Protein AF-A0A7W9G336-F1 (afdb_monomer_lite)

Sequence (220 aa):
MPMPKAGLSALLVAALVVTGCSSGSAPAPSAAPATPSTSPTPTQDLVSWMDRVCAATRLFEHKPKAPKPEAPDGSMSDQTAEHFAIFQYMELQAYLHEIPEFTRASIELLEDPGPEPVKGGAATIEGYRTALRRLLPKVEKYRPKKAPDDLPQRARKVAKLVALLRTDGPKLADLVDREPALARARAKAVNCGPDGMFPQPGEGVPTPAAAAAPPSTPGR

Radius of gyration: 26.75 Å; chains: 1; bounding box: 70×71×67 Å

Structure (mmCIF, N/CA/C/O backbone):
data_AF-A0A7W9G336-F1
#
_entry.id   AF-A0A7W9G336-F1
#
loop_
_atom_site.group_PDB
_atom_site.id
_atom_site.type_symbol
_atom_site.label_atom_id
_atom_site.label_alt_id
_atom_site.label_comp_id
_atom_site.label_asym_id
_atom_site.label_entity_id
_atom_site.label_seq_id
_atom_site.pdbx_PDB_ins_code
_atom_site.Cartn_x
_atom_site.Cartn_y
_atom_site.Cartn_z
_atom_site.occupancy
_atom_site.B_iso_or_equiv
_atom_site.auth_seq_id
_atom_site.auth_comp_id
_atom_site.auth_asym_id
_atom_site.auth_atom_id
_atom_site.pdbx_PDB_model_num
ATOM 1 N N . MET A 1 1 ? 21.525 -37.441 -2.426 1.00 45.06 1 MET A N 1
ATOM 2 C CA . MET A 1 1 ? 21.361 -38.184 -1.157 1.00 45.06 1 MET A CA 1
ATOM 3 C C . MET A 1 1 ? 19.869 -38.296 -0.859 1.00 45.06 1 MET A C 1
ATOM 5 O O . MET A 1 1 ? 19.257 -37.251 -0.676 1.00 45.06 1 MET A O 1
ATOM 9 N N . PRO A 1 2 ? 19.264 -39.496 -0.893 1.00 55.88 2 PRO A N 1
ATOM 10 C CA . PRO A 1 2 ? 17.850 -39.699 -0.574 1.00 55.88 2 PRO A CA 1
ATOM 11 C C . PRO A 1 2 ? 17.664 -40.285 0.839 1.00 55.88 2 PRO A C 1
ATOM 13 O O . PRO A 1 2 ? 18.237 -41.326 1.144 1.00 55.88 2 PRO A O 1
ATOM 16 N N . MET A 1 3 ? 16.844 -39.655 1.685 1.00 40.66 3 MET A N 1
ATOM 17 C CA . MET A 1 3 ? 16.390 -40.202 2.978 1.00 40.66 3 MET A CA 1
ATOM 18 C C . MET A 1 3 ? 14.959 -39.709 3.320 1.00 40.66 3 MET A C 1
ATOM 20 O O . MET A 1 3 ? 14.458 -38.838 2.605 1.00 40.66 3 MET A O 1
ATOM 24 N N . PRO A 1 4 ? 14.225 -40.374 4.242 1.00 46.53 4 PRO A N 1
ATOM 25 C CA . PRO A 1 4 ? 12.927 -40.952 3.860 1.00 46.53 4 PRO A CA 1
ATOM 26 C C . PRO A 1 4 ? 11.657 -40.257 4.406 1.00 46.53 4 PRO A C 1
ATOM 28 O O . PRO A 1 4 ? 11.681 -39.159 4.950 1.00 46.53 4 PRO A O 1
ATOM 31 N N . LYS A 1 5 ? 10.518 -40.930 4.181 1.00 46.75 5 LYS A N 1
ATOM 32 C CA . LYS A 1 5 ? 9.129 -40.531 4.469 1.00 46.75 5 LYS A CA 1
ATOM 33 C C . LYS A 1 5 ? 8.682 -40.810 5.923 1.00 46.75 5 LYS A C 1
ATOM 35 O O . LYS A 1 5 ? 9.248 -41.679 6.577 1.00 46.75 5 LYS A O 1
ATOM 40 N N . ALA A 1 6 ? 7.497 -40.264 6.238 1.00 48.62 6 ALA A N 1
ATOM 41 C CA . ALA A 1 6 ? 6.423 -40.814 7.095 1.00 48.62 6 ALA A CA 1
ATOM 42 C C . ALA A 1 6 ? 6.295 -40.324 8.558 1.00 48.62 6 ALA A C 1
ATOM 44 O O . ALA A 1 6 ? 7.221 -39.766 9.134 1.00 48.62 6 ALA A O 1
ATOM 45 N N . GLY A 1 7 ? 5.080 -40.519 9.105 1.00 41.97 7 GLY A N 1
ATOM 46 C CA . GLY A 1 7 ? 4.525 -39.876 10.311 1.00 41.97 7 GLY A CA 1
ATOM 47 C C . GLY A 1 7 ? 3.497 -38.798 9.923 1.00 41.97 7 GLY A C 1
ATOM 48 O O . GLY A 1 7 ? 3.896 -37.698 9.564 1.00 41.97 7 GLY A O 1
ATOM 49 N N . LEU A 1 8 ? 2.180 -39.031 9.821 1.00 48.88 8 LEU A N 1
ATOM 50 C CA . LEU A 1 8 ? 1.296 -40.125 10.276 1.00 48.88 8 LEU A CA 1
ATOM 51 C C . LEU A 1 8 ? 1.030 -40.125 11.797 1.00 48.88 8 LEU A C 1
ATOM 53 O O . LEU A 1 8 ? 1.966 -40.025 12.582 1.00 48.88 8 LEU A O 1
ATOM 57 N N . SER A 1 9 ? -0.255 -40.283 12.157 1.00 46.03 9 SER A N 1
ATOM 58 C CA . SER A 1 9 ? -0.880 -40.130 13.492 1.00 46.03 9 SER A CA 1
ATOM 59 C C . SER A 1 9 ? -1.165 -38.669 13.907 1.00 46.03 9 SER A C 1
ATOM 61 O O . SER A 1 9 ? -0.382 -37.781 13.599 1.00 46.03 9 SER A O 1
ATOM 63 N N . ALA A 1 10 ? -2.278 -38.337 14.579 1.00 46.91 10 ALA A N 1
ATOM 64 C CA . ALA A 1 10 ? -3.405 -39.168 15.032 1.00 46.91 10 ALA A CA 1
ATOM 65 C C . ALA A 1 10 ? -4.768 -38.473 14.822 1.00 46.91 10 ALA A C 1
ATOM 67 O O . ALA A 1 10 ? -4.880 -37.254 14.929 1.00 46.91 10 ALA A O 1
ATOM 68 N N . LEU A 1 11 ? -5.813 -39.272 14.582 1.00 49.78 11 LEU A N 1
ATOM 69 C CA . LEU A 1 11 ? -7.207 -38.869 14.793 1.00 49.78 11 LEU A CA 1
ATOM 70 C C . LEU A 1 11 ? -7.489 -38.813 16.299 1.00 49.78 11 LEU A C 1
ATOM 72 O O . LEU A 1 11 ? -7.068 -39.710 17.027 1.00 49.78 11 LEU A O 1
ATOM 76 N N . LEU A 1 12 ? -8.264 -37.826 16.749 1.00 61.94 12 LEU A N 1
ATOM 77 C CA . LEU A 1 12 ? -8.822 -37.812 18.100 1.00 61.94 12 LEU A CA 1
ATOM 78 C C . LEU A 1 12 ? -10.307 -37.447 18.020 1.00 61.94 12 LEU A C 1
ATOM 80 O O . LEU A 1 12 ? -10.681 -36.288 17.863 1.00 61.94 12 LEU A O 1
ATOM 84 N N . VAL A 1 13 ? -11.147 -38.481 18.064 1.00 55.59 13 VAL A N 1
ATOM 85 C CA . VAL A 1 13 ? -12.607 -38.365 18.105 1.00 55.59 13 VAL A CA 1
ATOM 86 C C . VAL A 1 13 ? -13.043 -38.342 19.567 1.00 55.59 13 VAL A C 1
ATOM 88 O O . VAL A 1 13 ? -12.695 -39.244 20.325 1.00 55.59 13 VAL A O 1
ATOM 91 N N . ALA A 1 14 ? -13.838 -37.345 19.942 1.00 58.19 14 ALA A N 1
ATOM 92 C CA . ALA A 1 14 ? -14.580 -37.308 21.197 1.00 58.19 14 ALA A CA 1
ATOM 93 C C . ALA A 1 14 ? -16.052 -37.015 20.873 1.00 58.19 14 ALA A C 1
ATOM 95 O O . ALA A 1 14 ? -16.341 -36.160 20.036 1.00 58.19 14 ALA A O 1
ATOM 96 N N . ALA A 1 15 ? -16.974 -37.753 21.488 1.00 54.94 15 ALA A N 1
ATOM 97 C CA . ALA A 1 15 ? -18.400 -37.713 21.172 1.00 54.94 15 ALA A CA 1
ATOM 98 C C . ALA A 1 15 ? -19.249 -37.924 22.434 1.00 54.94 15 ALA A C 1
ATOM 100 O O . ALA A 1 15 ? -18.798 -38.611 23.349 1.00 54.94 15 ALA A O 1
ATOM 101 N N . LEU A 1 16 ? -20.495 -37.420 22.404 1.00 54.50 16 LEU A N 1
ATOM 102 C CA . LEU A 1 16 ? -21.519 -37.526 23.466 1.00 54.50 16 LEU A CA 1
ATOM 103 C C . LEU A 1 16 ? -21.150 -36.714 24.737 1.00 54.50 16 LEU A C 1
ATOM 105 O O . LEU A 1 16 ? -19.991 -36.372 24.936 1.00 54.50 16 LEU A O 1
ATOM 109 N N . VAL A 1 17 ? -22.056 -36.308 25.637 1.00 55.00 17 VAL A N 1
ATOM 110 C CA . VAL A 1 17 ? -23.542 -36.369 25.738 1.00 55.00 17 VAL A CA 1
ATOM 111 C C . VAL A 1 17 ? -24.042 -34.925 26.087 1.00 55.00 17 VAL A C 1
ATOM 113 O O . VAL A 1 17 ? -23.247 -34.001 25.974 1.00 55.00 17 VAL A O 1
ATOM 116 N N . VAL A 1 18 ? -25.278 -34.545 26.460 1.00 58.47 18 VAL A N 1
ATOM 117 C CA . VAL A 1 18 ? -26.510 -35.194 26.971 1.00 58.47 18 VAL A CA 1
ATOM 118 C C . VAL A 1 18 ? -27.737 -34.553 26.285 1.00 58.47 18 VAL A C 1
ATOM 120 O O . VAL A 1 18 ? -27.730 -33.357 26.003 1.00 58.47 18 VAL A O 1
ATOM 123 N N . THR A 1 19 ? -28.823 -35.301 26.065 1.00 57.03 19 THR A N 1
ATOM 124 C CA . THR A 1 19 ? -30.132 -34.755 25.642 1.00 57.03 19 THR A CA 1
ATOM 125 C C . THR A 1 19 ? -30.960 -34.247 26.829 1.00 57.03 19 THR A C 1
ATOM 127 O O . THR A 1 19 ? -31.271 -35.032 27.724 1.00 57.03 19 THR A O 1
ATOM 130 N N . GLY A 1 20 ? -31.395 -32.982 26.813 1.00 45.50 20 GLY A N 1
ATOM 131 C CA . GLY A 1 20 ? -32.279 -32.400 27.835 1.00 45.50 20 GLY A CA 1
ATOM 132 C C . GLY A 1 20 ? -33.581 -31.852 27.248 1.00 45.50 20 GLY A C 1
ATOM 133 O O . GLY A 1 20 ? -33.656 -30.672 26.923 1.00 45.50 20 GLY A O 1
ATOM 134 N N . CYS A 1 21 ? -34.608 -32.694 27.106 1.00 61.62 21 CYS A N 1
ATOM 135 C CA . CYS A 1 21 ? -35.937 -32.269 26.657 1.00 61.62 21 CYS A CA 1
ATOM 136 C C . CYS A 1 21 ? -36.841 -31.998 27.871 1.00 61.62 21 CYS A C 1
ATOM 138 O O . CYS A 1 21 ? -37.065 -32.899 28.676 1.00 61.62 21 CYS A O 1
ATOM 140 N N . SER A 1 22 ? -37.356 -30.771 28.005 1.00 62.69 22 SER A N 1
ATOM 141 C CA . SER A 1 22 ? -38.292 -30.387 29.070 1.00 62.69 22 SER A CA 1
ATOM 142 C C . SER A 1 22 ? -39.489 -29.643 28.478 1.00 62.69 22 SER A C 1
ATOM 144 O O . SER A 1 22 ? -39.389 -28.478 28.089 1.00 62.69 22 SER A O 1
ATOM 146 N N . SER A 1 23 ? -40.625 -30.334 28.379 1.00 63.34 23 SER A N 1
ATOM 147 C CA . SER A 1 23 ? -41.858 -29.822 27.768 1.00 63.34 23 SER A CA 1
ATOM 148 C C . SER A 1 23 ? -42.669 -28.969 28.750 1.00 63.34 23 SER A C 1
ATOM 150 O O . SER A 1 23 ? -43.711 -29.389 29.250 1.00 63.34 23 SER A O 1
ATOM 152 N N . GLY A 1 24 ? -42.184 -27.760 29.037 1.00 53.28 24 GLY A N 1
ATOM 153 C CA . GLY A 1 24 ? -42.892 -26.771 29.852 1.00 53.28 24 GLY A CA 1
ATOM 154 C C . GLY A 1 24 ? -43.817 -25.876 29.023 1.00 53.28 24 GLY A C 1
ATOM 155 O O . GLY A 1 24 ? -43.397 -24.812 28.575 1.00 53.28 24 GLY A O 1
ATOM 156 N N . SER A 1 25 ? -45.083 -26.267 28.844 1.00 57.28 25 SER A N 1
ATOM 157 C CA . SER A 1 25 ? -46.104 -25.428 28.189 1.00 57.28 25 SER A CA 1
ATOM 158 C C . SER A 1 25 ? -46.576 -24.281 29.094 1.00 57.28 25 SER A C 1
ATOM 160 O O . SER A 1 25 ? -47.672 -24.318 29.651 1.00 57.28 25 SER A O 1
ATOM 162 N N . ALA A 1 26 ? -45.748 -23.245 29.237 1.00 64.94 26 ALA A N 1
ATOM 163 C CA . ALA A 1 26 ? -46.166 -21.974 29.822 1.00 64.94 26 ALA A CA 1
ATOM 164 C C . ALA A 1 26 ? -47.133 -21.229 28.870 1.00 64.94 26 ALA A C 1
ATOM 166 O O . ALA A 1 26 ? -46.938 -21.279 27.651 1.00 64.94 26 ALA A O 1
ATOM 167 N N . PRO A 1 27 ? -48.162 -20.525 29.383 1.00 54.62 27 PRO A N 1
ATOM 168 C CA . PRO A 1 27 ? -49.051 -19.724 28.547 1.00 54.62 27 PRO A CA 1
ATOM 169 C C . PRO A 1 27 ? -48.269 -18.582 27.887 1.00 54.62 27 PRO A C 1
ATOM 171 O O . PRO A 1 27 ? -47.490 -17.894 28.546 1.00 54.62 27 PRO A O 1
ATOM 174 N N . ALA A 1 28 ? -48.475 -18.384 26.584 1.00 59.59 28 ALA A N 1
ATOM 175 C CA . ALA A 1 28 ? -47.727 -17.397 25.815 1.00 59.59 28 ALA A CA 1
ATOM 176 C C . ALA A 1 28 ? -48.018 -15.965 26.317 1.00 59.59 28 ALA A C 1
ATOM 178 O O . ALA A 1 28 ? -49.167 -15.521 26.222 1.00 59.59 28 ALA A O 1
ATOM 179 N N . PRO A 1 29 ? -47.017 -15.211 26.816 1.00 58.41 29 PRO A N 1
ATOM 180 C CA . PRO A 1 29 ? -47.191 -13.783 27.034 1.00 58.41 29 PRO A CA 1
ATOM 181 C C . PRO A 1 29 ? -47.409 -13.113 25.674 1.00 58.41 29 PRO A C 1
ATOM 183 O O . PRO A 1 29 ? -46.705 -13.421 24.710 1.00 58.41 29 PRO A O 1
ATOM 186 N N . SER A 1 30 ? -48.391 -12.212 25.590 1.00 63.88 30 SER A N 1
ATOM 187 C CA . SER A 1 30 ? -48.707 -11.512 24.340 1.00 63.88 30 SER A CA 1
ATOM 188 C C . SER A 1 30 ? -47.456 -10.809 23.813 1.00 63.88 30 SER A C 1
ATOM 190 O O . SER A 1 30 ? -46.862 -9.990 24.518 1.00 63.88 30 SER A O 1
ATOM 192 N N . ALA A 1 31 ? -47.021 -11.178 22.607 1.00 57.59 31 ALA A N 1
ATOM 193 C CA . ALA A 1 31 ? -45.742 -10.744 22.070 1.00 57.59 31 ALA A CA 1
ATOM 194 C C . ALA A 1 31 ? -45.766 -9.232 21.810 1.00 57.59 31 ALA A C 1
ATOM 196 O O . ALA A 1 31 ? -46.356 -8.766 20.834 1.00 57.59 31 ALA A O 1
ATOM 197 N N . ALA A 1 32 ? -45.105 -8.468 22.683 1.00 66.06 32 ALA A N 1
ATOM 198 C CA . ALA A 1 32 ? -44.827 -7.064 22.423 1.00 66.06 32 ALA A CA 1
ATOM 199 C C . ALA A 1 32 ? -44.096 -6.953 21.071 1.00 66.06 32 ALA A C 1
ATOM 201 O O . ALA A 1 32 ? -43.179 -7.745 20.820 1.00 66.06 32 ALA A O 1
ATOM 202 N N . PRO A 1 33 ? -44.485 -6.014 20.186 1.00 63.97 33 PRO A N 1
ATOM 203 C CA . PRO A 1 33 ? -43.852 -5.882 18.883 1.00 63.97 33 PRO A CA 1
ATOM 204 C C . PRO A 1 33 ? -42.362 -5.627 19.089 1.00 63.97 33 PRO A C 1
ATOM 206 O O . PRO A 1 33 ? -41.982 -4.674 19.772 1.00 63.97 33 PRO A O 1
ATOM 209 N N . ALA A 1 34 ? -41.524 -6.500 18.525 1.00 57.81 34 ALA A N 1
ATOM 210 C CA . ALA A 1 34 ? -40.081 -6.399 18.665 1.00 57.81 34 ALA A CA 1
ATOM 211 C C . ALA A 1 34 ? -39.625 -5.040 18.125 1.00 57.81 34 ALA A C 1
ATOM 213 O O . ALA A 1 34 ? -39.654 -4.798 16.917 1.00 57.81 34 ALA A O 1
ATOM 214 N N . THR A 1 35 ? -39.227 -4.145 19.031 1.00 57.00 35 THR A N 1
ATOM 215 C CA . THR A 1 35 ? -38.675 -2.840 18.670 1.00 57.00 35 THR A CA 1
ATOM 216 C C . THR A 1 35 ? -37.511 -3.070 17.708 1.00 57.00 35 THR A C 1
ATOM 218 O O . THR A 1 35 ? -36.608 -3.843 18.058 1.00 57.00 35 THR A O 1
ATOM 221 N N . PRO A 1 36 ? -37.509 -2.455 16.510 1.00 55.44 36 PRO A N 1
ATOM 222 C CA . PRO A 1 36 ? -36.469 -2.705 15.526 1.00 55.44 36 PRO A CA 1
ATOM 223 C C . PRO A 1 36 ? -35.115 -2.379 16.156 1.00 55.44 36 PRO A C 1
ATOM 225 O O . PRO A 1 36 ? -34.892 -1.271 16.640 1.00 55.44 36 PRO A O 1
ATOM 228 N N . SER A 1 37 ? -34.224 -3.373 16.196 1.00 53.16 37 SER A N 1
ATOM 229 C CA . SER A 1 37 ? -32.888 -3.233 16.782 1.00 53.16 37 SER A CA 1
ATOM 230 C C . SER A 1 37 ? -31.997 -2.442 15.829 1.00 53.16 37 SER A C 1
ATOM 232 O O . SER A 1 37 ? -31.158 -3.007 15.123 1.00 53.16 37 SER A O 1
ATOM 234 N N . THR A 1 38 ? -32.228 -1.128 15.774 1.00 61.41 38 THR A N 1
ATOM 235 C CA . THR A 1 38 ? -31.528 -0.163 14.925 1.00 61.41 38 THR A CA 1
ATOM 236 C C . THR A 1 38 ? -30.052 -0.124 15.312 1.00 61.41 38 THR A C 1
ATOM 238 O O . THR A 1 38 ? -29.624 0.668 16.150 1.00 61.41 38 THR A O 1
ATOM 241 N N . SER A 1 39 ? -29.272 -1.037 14.730 1.00 63.88 39 SER A N 1
ATOM 242 C CA . SER A 1 39 ? -27.846 -1.190 15.015 1.00 63.88 39 SER A CA 1
ATOM 243 C C . SER A 1 39 ? -27.137 0.144 14.785 1.00 63.88 39 SER A C 1
ATOM 245 O O . SER A 1 39 ? -27.242 0.681 13.680 1.00 63.88 39 SER A O 1
ATOM 247 N N . PRO A 1 40 ? -26.417 0.692 15.783 1.00 78.62 40 PRO A N 1
ATOM 248 C CA . PRO A 1 40 ? -25.953 2.069 15.723 1.00 78.62 40 PRO A CA 1
ATOM 249 C C . PRO A 1 40 ? -25.048 2.297 14.512 1.00 78.62 40 PRO A C 1
ATOM 251 O O . PRO A 1 40 ? -24.104 1.534 14.255 1.00 78.62 40 PRO A O 1
ATOM 254 N N . THR A 1 41 ? -25.362 3.352 13.764 1.00 86.94 41 THR A N 1
ATOM 255 C CA . THR A 1 41 ? -24.543 3.871 12.668 1.00 86.94 41 THR A CA 1
ATOM 256 C C . THR A 1 41 ? -23.125 4.139 13.188 1.00 86.94 41 THR A C 1
ATOM 258 O O . THR A 1 41 ? -22.994 4.728 14.260 1.00 86.94 41 THR A O 1
ATOM 261 N N . PRO A 1 42 ? -22.058 3.720 12.479 1.00 91.06 42 PRO A N 1
ATOM 262 C CA . PRO A 1 42 ? -20.692 4.040 12.888 1.00 91.06 42 PRO A CA 1
ATOM 263 C C . PRO A 1 42 ? -20.488 5.560 12.915 1.00 91.06 42 PRO A C 1
ATOM 265 O O . PRO A 1 42 ? -21.006 6.267 12.045 1.00 91.06 42 PRO A O 1
ATOM 268 N N . THR A 1 43 ? -19.733 6.050 13.899 1.00 92.19 43 THR A N 1
ATOM 269 C CA . THR A 1 43 ? -19.362 7.468 13.999 1.00 92.19 43 THR A CA 1
ATOM 270 C C . THR A 1 43 ? -18.456 7.876 12.838 1.00 92.19 43 THR A C 1
ATOM 272 O O . THR A 1 43 ? -17.774 7.039 12.240 1.00 92.19 43 THR A O 1
ATOM 275 N N . GLN A 1 44 ? -18.429 9.172 12.516 1.00 91.75 44 GLN A N 1
ATOM 276 C CA . GLN A 1 44 ? -17.562 9.699 11.459 1.00 91.75 44 GLN A CA 1
ATOM 277 C C . GLN A 1 44 ? -16.080 9.426 11.757 1.00 91.75 44 GLN A C 1
ATOM 279 O O . GLN A 1 44 ? -15.345 9.037 10.853 1.00 91.75 44 GLN A O 1
ATOM 284 N N . ASP A 1 45 ? -15.668 9.522 13.023 1.00 92.00 45 ASP A N 1
ATOM 285 C CA . ASP A 1 45 ? -14.294 9.243 13.457 1.00 92.00 45 ASP A CA 1
ATOM 286 C C . ASP A 1 45 ? -13.900 7.781 13.216 1.00 92.00 45 ASP A C 1
ATOM 288 O O . ASP A 1 45 ? -12.802 7.509 12.737 1.00 92.00 45 ASP A O 1
ATOM 292 N N . LEU A 1 46 ? -14.813 6.831 13.462 1.00 94.69 46 LEU A N 1
ATOM 293 C CA . LEU A 1 46 ? -14.573 5.406 13.213 1.00 94.69 46 LEU A CA 1
ATOM 294 C C . LEU A 1 46 ? -14.459 5.097 11.710 1.00 94.69 46 LEU A C 1
ATOM 296 O O . LEU A 1 46 ? -13.657 4.249 11.318 1.00 94.69 46 LEU A O 1
ATOM 300 N N . VAL A 1 47 ? -15.231 5.793 10.865 1.00 94.69 47 VAL A N 1
ATOM 301 C CA . VAL A 1 47 ? -15.097 5.710 9.399 1.00 94.69 47 VAL A CA 1
ATOM 302 C C . VAL A 1 47 ? -13.763 6.311 8.948 1.00 94.69 47 VAL A C 1
ATOM 304 O O . VAL A 1 47 ? -13.058 5.674 8.176 1.00 94.69 47 VAL A O 1
ATOM 307 N N . SER A 1 48 ? -13.382 7.482 9.467 1.00 92.62 48 SER A N 1
ATOM 308 C CA . SER A 1 48 ? -12.121 8.171 9.147 1.00 92.62 48 SER A CA 1
ATOM 309 C C . SER A 1 48 ? -10.883 7.359 9.558 1.00 92.62 48 SER A C 1
ATOM 311 O O . SER A 1 48 ? -9.959 7.177 8.764 1.00 92.62 48 SER A O 1
ATOM 313 N N . TRP A 1 49 ? -10.895 6.783 10.766 1.00 94.94 49 TRP A N 1
ATOM 314 C CA . TRP A 1 49 ? -9.861 5.864 11.254 1.00 94.94 49 TRP A CA 1
ATOM 315 C C . TRP A 1 49 ? -9.720 4.644 10.338 1.00 94.94 49 TRP A C 1
ATOM 317 O O . TRP A 1 49 ? -8.617 4.294 9.920 1.00 94.94 49 TRP A O 1
ATOM 327 N N . MET A 1 50 ? -10.844 4.017 9.982 1.00 96.38 50 MET A N 1
ATOM 328 C CA . MET A 1 50 ? -10.858 2.842 9.112 1.00 96.38 50 MET A CA 1
ATOM 329 C C . MET A 1 50 ? -10.365 3.170 7.697 1.00 96.38 50 MET A C 1
ATOM 331 O O . MET A 1 50 ? -9.580 2.412 7.136 1.00 96.38 50 MET A O 1
ATOM 335 N N . ASP A 1 51 ? -10.760 4.317 7.146 1.00 95.12 51 ASP A N 1
ATOM 336 C CA . ASP A 1 51 ? -10.308 4.791 5.838 1.00 95.12 51 ASP A CA 1
ATOM 337 C C . ASP A 1 51 ? -8.788 5.013 5.803 1.00 95.12 51 ASP A C 1
ATOM 339 O O . ASP A 1 51 ? -8.106 4.486 4.919 1.00 95.12 51 ASP A O 1
ATOM 343 N N . ARG A 1 52 ? -8.237 5.664 6.841 1.00 95.06 52 ARG A N 1
ATOM 344 C CA . ARG A 1 52 ? -6.787 5.833 7.031 1.00 95.06 52 ARG A CA 1
ATOM 345 C C . ARG A 1 52 ? -6.058 4.493 7.117 1.00 95.06 52 ARG A C 1
ATOM 347 O O . ARG A 1 52 ? -5.051 4.297 6.435 1.00 95.06 52 ARG A O 1
ATOM 354 N N . VAL A 1 53 ? -6.568 3.556 7.918 1.00 96.06 53 VAL A N 1
ATOM 355 C CA . VAL A 1 53 ? -5.960 2.227 8.083 1.00 96.06 53 VAL A CA 1
ATOM 356 C C . VAL A 1 53 ? -6.039 1.413 6.787 1.00 96.06 53 VAL A C 1
ATOM 358 O O . VAL A 1 53 ? -5.056 0.764 6.431 1.00 96.06 53 VAL A O 1
ATOM 361 N N . CYS A 1 54 ? -7.135 1.469 6.029 1.00 96.38 54 CYS A N 1
ATOM 362 C CA . CYS A 1 54 ? -7.236 0.785 4.736 1.00 96.38 54 CYS A CA 1
ATOM 363 C C . CYS A 1 54 ? -6.287 1.369 3.681 1.00 96.38 54 CYS A C 1
ATOM 365 O O . CYS A 1 54 ? -5.574 0.604 3.032 1.00 96.38 54 CYS A O 1
ATOM 367 N N . ALA A 1 55 ? -6.204 2.699 3.556 1.00 95.88 55 ALA A N 1
ATOM 368 C CA . ALA A 1 55 ? -5.251 3.353 2.656 1.00 95.88 55 ALA A CA 1
ATOM 369 C C . ALA A 1 55 ? -3.807 2.932 2.987 1.00 95.88 55 ALA A C 1
ATOM 371 O O . ALA A 1 55 ? -3.070 2.434 2.135 1.00 95.88 55 ALA A O 1
ATOM 372 N N . ALA A 1 56 ? -3.421 3.028 4.261 1.00 96.38 56 ALA A N 1
ATOM 373 C CA . ALA A 1 56 ? -2.069 2.708 4.700 1.00 96.38 56 ALA A CA 1
ATOM 374 C C . ALA A 1 56 ? -1.731 1.204 4.625 1.00 96.38 56 ALA A C 1
ATOM 376 O O . ALA A 1 56 ? -0.589 0.836 4.345 1.00 96.38 56 ALA A O 1
ATOM 377 N N . THR A 1 57 ? -2.709 0.310 4.806 1.00 96.81 57 THR A N 1
ATOM 378 C CA . THR A 1 57 ? -2.507 -1.149 4.697 1.00 96.81 57 THR A CA 1
ATOM 379 C C . THR A 1 57 ? -2.725 -1.701 3.284 1.00 96.81 57 THR A C 1
ATOM 381 O O . THR A 1 57 ? -2.566 -2.906 3.064 1.00 96.81 57 THR A O 1
ATOM 384 N N . ARG A 1 58 ? -2.984 -0.846 2.285 1.00 96.25 58 ARG A N 1
ATOM 385 C CA . ARG A 1 58 ? -3.331 -1.261 0.918 1.00 96.25 58 ARG A CA 1
ATOM 386 C C . ARG A 1 58 ? -2.286 -2.156 0.245 1.00 96.25 58 ARG A C 1
ATOM 388 O O . ARG A 1 58 ? -2.672 -3.108 -0.423 1.00 96.25 58 ARG A O 1
ATOM 395 N N . LEU A 1 59 ? -0.985 -1.968 0.509 1.00 96.00 59 LEU A N 1
ATOM 396 C CA . LEU A 1 59 ? 0.104 -2.848 0.026 1.00 96.00 59 LEU A CA 1
ATOM 397 C C . LEU A 1 59 ? 0.025 -4.311 0.525 1.00 96.00 59 LEU A C 1
ATOM 399 O O . LEU A 1 59 ? 0.692 -5.192 -0.026 1.00 96.00 59 LEU A O 1
ATOM 403 N N . PHE A 1 60 ? -0.756 -4.594 1.573 1.00 96.88 60 PHE A N 1
ATOM 404 C CA . PHE A 1 60 ? -0.947 -5.945 2.112 1.00 96.88 60 PHE A CA 1
ATOM 405 C C . PHE A 1 60 ? -2.105 -6.682 1.427 1.00 96.88 60 PHE A C 1
ATOM 407 O O . PHE A 1 60 ? -2.005 -7.897 1.232 1.00 96.88 60 PHE A O 1
ATOM 414 N N . GLU A 1 61 ? -3.167 -5.960 1.056 1.00 94.81 61 GLU A N 1
ATOM 415 C CA . GLU A 1 61 ? -4.346 -6.494 0.360 1.00 94.81 61 GLU A CA 1
ATOM 416 C C . GLU A 1 61 ? -4.137 -6.458 -1.168 1.00 94.81 61 GLU A C 1
ATOM 418 O O . GLU A 1 61 ? -4.146 -7.497 -1.832 1.00 94.81 61 GLU A O 1
ATOM 423 N N . HIS A 1 62 ? -3.817 -5.284 -1.715 1.00 95.50 62 HIS A N 1
ATOM 424 C CA . HIS A 1 62 ? -3.514 -5.045 -3.125 1.00 95.50 62 HIS A CA 1
ATOM 425 C C . HIS A 1 62 ? -1.994 -4.983 -3.334 1.00 95.50 62 HIS A C 1
ATOM 427 O O . HIS A 1 62 ? -1.363 -3.944 -3.176 1.00 95.50 62 HIS A O 1
ATOM 433 N N . LYS A 1 63 ? -1.386 -6.117 -3.697 1.00 95.19 63 LYS A N 1
ATOM 434 C CA . LYS A 1 63 ? 0.065 -6.251 -3.933 1.00 95.19 63 LYS A CA 1
ATOM 435 C C . LYS A 1 63 ? 0.404 -5.947 -5.402 1.00 95.19 63 LYS A C 1
ATOM 437 O O . LYS A 1 63 ? 0.118 -6.806 -6.244 1.00 95.19 63 LYS A O 1
ATOM 442 N N . PRO A 1 64 ? 1.017 -4.795 -5.751 1.00 94.44 64 PRO A N 1
ATOM 443 C CA . PRO A 1 64 ? 1.240 -4.444 -7.150 1.00 94.44 64 PRO A CA 1
ATOM 444 C C . PRO A 1 64 ? 2.280 -5.371 -7.785 1.00 94.44 64 PRO A C 1
ATOM 446 O O . PRO A 1 64 ? 3.393 -5.548 -7.276 1.00 94.44 64 PRO A O 1
ATOM 449 N N . LYS A 1 65 ? 1.905 -5.992 -8.904 1.00 96.50 65 LYS A N 1
ATOM 450 C CA . LYS A 1 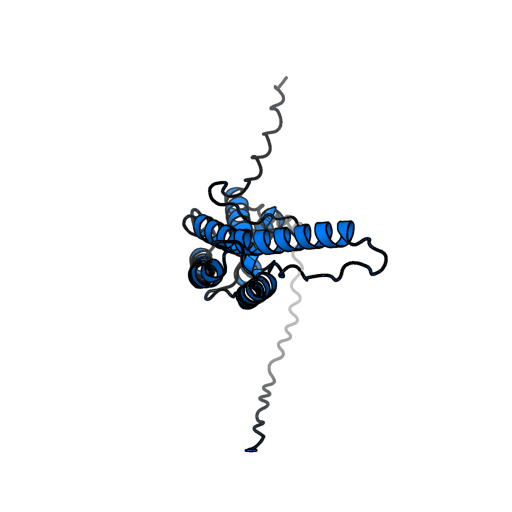65 ? 2.786 -6.856 -9.697 1.00 96.50 65 LYS A CA 1
ATOM 451 C C . LYS A 1 65 ? 3.759 -5.971 -10.477 1.00 96.50 65 LYS A C 1
ATOM 453 O O . LYS A 1 65 ? 3.363 -4.907 -10.936 1.00 96.50 65 LYS A O 1
ATOM 458 N N . ALA A 1 66 ? 4.999 -6.420 -10.657 1.00 96.12 66 ALA A N 1
ATOM 459 C CA . ALA A 1 66 ? 5.908 -5.757 -11.590 1.00 96.12 66 ALA A CA 1
ATOM 460 C C . ALA A 1 66 ? 5.302 -5.751 -13.007 1.00 96.12 66 ALA A C 1
ATOM 462 O O . ALA A 1 66 ? 4.738 -6.786 -13.396 1.00 96.12 66 ALA A O 1
ATOM 463 N N . PRO A 1 67 ? 5.472 -4.662 -13.782 1.00 94.31 67 PRO A N 1
ATOM 464 C CA . PRO A 1 67 ? 5.225 -4.669 -15.217 1.00 94.31 67 PRO A CA 1
ATOM 465 C C . PRO A 1 67 ? 5.916 -5.868 -15.872 1.00 94.31 67 PRO A C 1
ATOM 467 O O . PRO A 1 67 ? 7.052 -6.229 -15.529 1.00 94.31 67 PRO A O 1
ATOM 470 N N . LYS A 1 68 ? 5.207 -6.526 -16.787 1.00 91.19 68 LYS A N 1
ATOM 471 C CA . LYS A 1 68 ? 5.792 -7.572 -17.623 1.00 91.19 68 LYS A CA 1
ATOM 472 C C . LYS A 1 68 ? 6.438 -6.882 -18.820 1.00 91.19 68 LYS A C 1
ATOM 474 O O . LYS A 1 68 ? 5.737 -6.134 -19.486 1.00 91.19 68 LYS A O 1
ATOM 479 N N . PRO A 1 69 ? 7.711 -7.155 -19.139 1.00 85.75 69 PRO A N 1
ATOM 480 C CA . PRO A 1 69 ? 8.220 -6.817 -20.454 1.00 85.75 69 PRO A CA 1
ATOM 481 C C . PRO A 1 69 ? 7.438 -7.614 -21.497 1.00 85.75 69 PRO A C 1
ATOM 483 O O . PRO A 1 69 ? 7.395 -8.847 -21.420 1.00 85.75 69 PRO A O 1
ATOM 486 N N . GLU A 1 70 ? 6.805 -6.917 -22.428 1.00 87.56 70 GLU A N 1
ATOM 487 C CA . GLU A 1 70 ? 6.086 -7.515 -23.551 1.00 87.56 70 GLU A CA 1
ATOM 488 C C . GLU A 1 70 ? 6.968 -7.426 -24.799 1.00 87.56 70 GLU A C 1
ATOM 490 O O . GLU A 1 70 ? 7.740 -6.480 -24.968 1.00 87.56 70 GLU A O 1
ATOM 495 N N . ALA A 1 71 ? 6.915 -8.434 -25.668 1.00 86.56 71 ALA A N 1
ATOM 496 C CA . ALA A 1 71 ? 7.589 -8.323 -26.956 1.00 86.56 71 ALA A CA 1
ATOM 497 C C . ALA A 1 71 ? 6.811 -7.316 -27.825 1.00 86.56 71 ALA A C 1
ATOM 499 O O . ALA A 1 71 ? 5.578 -7.367 -27.803 1.00 86.56 71 ALA A O 1
ATOM 500 N N . PRO A 1 72 ? 7.473 -6.425 -28.590 1.00 85.38 72 PRO A N 1
ATOM 501 C CA . PRO A 1 72 ? 6.790 -5.718 -29.667 1.00 85.38 72 PRO A CA 1
ATOM 502 C C . PRO A 1 72 ? 6.182 -6.742 -30.637 1.00 85.38 72 PRO A C 1
ATOM 504 O O . PRO A 1 72 ? 6.744 -7.821 -30.847 1.00 85.38 72 PRO A O 1
ATOM 507 N N . ASP A 1 73 ? 5.033 -6.409 -31.225 1.00 87.56 73 ASP A N 1
ATOM 508 C CA . ASP A 1 73 ? 4.448 -7.217 -32.295 1.00 87.56 73 ASP A CA 1
ATOM 509 C C . ASP A 1 73 ? 5.421 -7.230 -33.489 1.00 87.56 73 ASP A C 1
ATOM 511 O O . ASP A 1 73 ? 5.965 -6.191 -33.861 1.00 87.56 73 ASP A O 1
ATOM 515 N N . GLY A 1 74 ? 5.645 -8.398 -34.100 1.00 87.25 74 GLY A N 1
ATOM 516 C CA . GLY A 1 74 ? 6.533 -8.549 -35.260 1.00 87.25 74 GLY A CA 1
ATOM 517 C C . GLY A 1 74 ? 6.065 -7.816 -36.526 1.00 87.25 74 GLY A C 1
ATOM 518 O O . GLY A 1 74 ? 6.784 -7.813 -37.521 1.00 87.25 74 GLY A O 1
ATOM 519 N N . SER A 1 75 ? 4.874 -7.212 -36.501 1.00 92.56 75 SER A N 1
ATOM 520 C CA . SER A 1 75 ? 4.360 -6.285 -37.516 1.00 92.56 75 SER A CA 1
ATOM 521 C C . SER A 1 75 ? 4.665 -4.802 -37.238 1.00 92.56 75 SER A C 1
ATOM 523 O O . SER A 1 75 ? 4.381 -3.958 -38.090 1.00 92.56 75 SER A O 1
ATOM 525 N N . MET A 1 76 ? 5.249 -4.455 -36.082 1.00 93.44 76 MET A N 1
ATOM 526 C CA . MET A 1 76 ? 5.710 -3.092 -35.789 1.00 93.44 76 MET A CA 1
ATOM 527 C C . MET A 1 76 ? 6.948 -2.728 -36.620 1.00 93.44 76 MET A C 1
ATOM 529 O O . MET A 1 76 ? 7.793 -3.573 -36.904 1.00 93.44 76 MET A O 1
ATOM 533 N N . SER A 1 77 ? 7.090 -1.445 -36.964 1.00 94.31 77 SER A N 1
ATOM 534 C CA . SER A 1 77 ? 8.353 -0.915 -37.490 1.00 94.31 77 SER A CA 1
ATOM 535 C C . SER A 1 77 ? 9.391 -0.765 -36.374 1.00 94.31 77 SER A C 1
ATOM 537 O O . SER A 1 77 ? 9.029 -0.603 -35.205 1.00 94.31 77 SER A O 1
ATOM 539 N N . ASP A 1 78 ? 10.677 -0.731 -36.735 1.00 93.56 78 ASP A N 1
ATOM 540 C CA . ASP A 1 78 ? 11.783 -0.554 -35.782 1.00 93.56 78 ASP A CA 1
ATOM 541 C C . ASP A 1 78 ? 11.592 0.689 -34.892 1.00 93.56 78 ASP A C 1
ATOM 543 O O . ASP A 1 78 ? 11.777 0.624 -33.679 1.00 93.56 78 ASP A O 1
ATOM 547 N N . GLN A 1 79 ? 11.121 1.803 -35.469 1.00 93.25 79 GLN A N 1
ATOM 548 C CA . GLN A 1 79 ? 10.827 3.040 -34.736 1.00 93.25 79 GLN A CA 1
ATOM 549 C C . GLN A 1 79 ? 9.674 2.869 -33.729 1.00 93.25 79 GLN A C 1
ATOM 551 O O . GLN A 1 79 ? 9.720 3.404 -32.621 1.00 93.25 79 GLN A O 1
ATOM 556 N N . THR A 1 80 ? 8.624 2.122 -34.086 1.00 92.38 80 THR A N 1
ATOM 557 C CA . THR A 1 80 ? 7.523 1.817 -33.159 1.00 92.38 80 THR A CA 1
ATOM 558 C C . THR A 1 80 ? 7.989 0.883 -32.040 1.00 92.38 80 THR A C 1
ATOM 560 O O . THR A 1 80 ? 7.619 1.097 -30.885 1.00 92.38 80 THR A O 1
ATOM 563 N N . ALA A 1 81 ? 8.840 -0.100 -32.349 1.00 91.75 81 ALA A N 1
ATOM 564 C CA . ALA A 1 81 ? 9.437 -0.993 -31.359 1.00 91.75 81 ALA A CA 1
ATOM 565 C C . ALA A 1 81 ? 10.386 -0.251 -30.392 1.00 91.75 81 ALA A C 1
ATOM 567 O O . ALA A 1 81 ? 10.352 -0.512 -29.188 1.00 91.75 81 ALA A O 1
ATOM 568 N N . GLU A 1 82 ? 11.171 0.717 -30.879 1.00 90.94 82 GLU A N 1
ATOM 569 C CA . GLU A 1 82 ? 12.012 1.590 -30.048 1.00 90.94 82 GLU A CA 1
ATOM 570 C C . GLU A 1 82 ? 11.165 2.431 -29.080 1.00 90.94 82 GLU A C 1
ATOM 572 O O . GLU A 1 82 ? 11.392 2.399 -27.868 1.00 90.94 82 GLU A O 1
ATOM 577 N N . HIS A 1 83 ? 10.126 3.117 -29.575 1.00 92.38 83 HIS A N 1
ATOM 578 C CA . HIS A 1 83 ? 9.202 3.861 -28.714 1.00 92.38 83 HIS A CA 1
ATOM 579 C C . HIS A 1 83 ? 8.525 2.953 -27.668 1.00 92.38 83 HIS A C 1
ATOM 581 O O . HIS A 1 83 ? 8.414 3.333 -26.501 1.00 92.38 83 HIS A O 1
ATOM 587 N N . PHE A 1 84 ? 8.118 1.735 -28.043 1.00 91.94 84 PHE A N 1
ATOM 588 C CA . PHE A 1 84 ? 7.520 0.765 -27.119 1.00 91.94 84 PHE A CA 1
ATOM 589 C C . PHE A 1 84 ? 8.490 0.332 -26.006 1.00 91.94 84 PHE A C 1
ATOM 591 O O . PHE A 1 84 ? 8.094 0.240 -24.840 1.00 91.94 84 PHE A O 1
ATOM 598 N N . ALA A 1 85 ? 9.775 0.149 -26.326 1.00 91.06 85 ALA A N 1
ATOM 599 C CA . ALA A 1 85 ? 10.810 -0.131 -25.334 1.00 91.06 85 ALA A CA 1
ATOM 600 C C . ALA A 1 85 ? 11.008 1.035 -24.343 1.00 91.06 85 ALA A C 1
ATOM 602 O O . ALA A 1 85 ? 11.194 0.793 -23.148 1.00 91.06 85 ALA A O 1
ATOM 603 N N . ILE A 1 86 ? 10.905 2.291 -24.803 1.00 91.88 86 ILE A N 1
ATOM 604 C CA . ILE A 1 86 ? 10.955 3.481 -23.934 1.00 91.88 86 ILE A CA 1
ATOM 605 C C . ILE A 1 86 ? 9.768 3.496 -22.957 1.00 91.88 86 ILE A C 1
ATOM 607 O O . ILE A 1 86 ? 9.973 3.729 -21.764 1.00 91.88 86 ILE A O 1
ATOM 611 N N . PHE A 1 87 ? 8.548 3.187 -23.409 1.00 92.19 87 PHE A N 1
ATOM 612 C CA . PHE A 1 87 ? 7.380 3.121 -22.519 1.00 92.19 87 PHE A CA 1
ATOM 613 C C . PHE A 1 87 ? 7.529 2.036 -21.439 1.00 92.19 87 PHE A C 1
ATOM 615 O O . PHE A 1 87 ? 7.390 2.343 -20.255 1.00 92.19 87 PHE A O 1
ATOM 622 N N . GLN A 1 88 ? 7.924 0.808 -21.800 1.00 92.31 88 GLN A N 1
ATOM 623 C CA . GLN A 1 88 ? 8.189 -0.254 -20.812 1.00 92.31 88 GLN A CA 1
ATOM 624 C C . GLN A 1 88 ? 9.297 0.125 -19.817 1.00 92.31 88 GLN A C 1
ATOM 626 O O . GLN A 1 88 ? 9.225 -0.194 -18.628 1.00 92.31 88 GLN A O 1
ATOM 631 N N . TYR A 1 89 ? 10.338 0.813 -20.290 1.00 92.38 89 TYR A N 1
ATOM 632 C CA . TYR A 1 89 ? 11.411 1.324 -19.444 1.00 92.38 89 TYR A CA 1
ATOM 633 C C . TYR A 1 89 ? 10.882 2.351 -18.428 1.00 92.38 89 TYR A C 1
ATOM 635 O O . TYR A 1 89 ? 11.234 2.276 -17.248 1.00 92.38 89 TYR A O 1
ATOM 643 N N . MET A 1 90 ? 9.991 3.259 -18.847 1.00 93.69 90 MET A N 1
ATOM 644 C CA . MET A 1 90 ? 9.333 4.223 -17.957 1.00 93.69 90 MET A CA 1
ATOM 645 C C . MET A 1 90 ? 8.406 3.546 -16.937 1.00 93.69 90 MET A C 1
ATOM 647 O O . MET A 1 90 ? 8.506 3.864 -15.754 1.00 93.69 90 MET A O 1
ATOM 651 N N . GLU A 1 91 ? 7.585 2.566 -17.332 1.00 94.94 91 GLU A N 1
ATOM 652 C CA . GLU A 1 91 ? 6.747 1.792 -16.395 1.00 94.94 91 GLU A CA 1
ATOM 653 C C . GLU A 1 91 ? 7.580 1.068 -15.327 1.00 94.94 91 GLU A C 1
ATOM 655 O O . GLU A 1 91 ? 7.258 1.083 -14.137 1.00 94.94 91 GLU A O 1
ATOM 660 N N . LEU A 1 92 ? 8.694 0.449 -15.731 1.00 95.56 92 LEU A N 1
ATOM 661 C CA . LEU A 1 92 ? 9.603 -0.232 -14.808 1.00 95.56 92 LEU A CA 1
ATOM 662 C C . LEU A 1 92 ? 10.336 0.743 -13.875 1.00 95.56 92 LEU A C 1
ATOM 664 O O . LEU A 1 92 ? 10.638 0.374 -12.736 1.00 95.56 92 LEU A O 1
ATOM 668 N N . GLN A 1 93 ? 10.617 1.974 -14.319 1.00 94.94 93 GLN A N 1
ATOM 669 C CA . GLN A 1 93 ? 11.119 3.029 -13.437 1.00 94.94 93 GLN A CA 1
ATOM 670 C C . GLN A 1 93 ? 10.049 3.509 -12.453 1.00 94.94 93 GLN A C 1
ATOM 672 O O . GLN A 1 93 ? 10.350 3.589 -11.261 1.00 94.94 93 GLN A O 1
ATOM 677 N N . ALA A 1 94 ? 8.826 3.775 -12.924 1.00 95.38 94 ALA A N 1
ATOM 678 C CA . ALA A 1 94 ? 7.695 4.199 -12.101 1.00 95.38 94 ALA A CA 1
ATOM 679 C C . ALA A 1 94 ? 7.429 3.181 -10.984 1.00 95.38 94 ALA A C 1
ATOM 681 O O . ALA A 1 94 ? 7.552 3.520 -9.811 1.00 95.38 94 ALA A O 1
ATOM 682 N N . TYR A 1 95 ? 7.275 1.897 -11.323 1.00 96.69 95 TYR A N 1
ATOM 683 C CA . TYR A 1 95 ? 7.094 0.809 -10.354 1.00 96.69 95 TYR A CA 1
ATOM 684 C C . TYR A 1 95 ? 8.195 0.744 -9.273 1.00 96.69 95 TYR A C 1
ATOM 686 O O . TYR A 1 95 ? 7.931 0.479 -8.097 1.00 96.69 95 TYR A O 1
ATOM 694 N N . LEU A 1 96 ? 9.458 0.980 -9.651 1.00 96.56 96 LEU A N 1
ATOM 695 C CA . LEU A 1 96 ? 10.597 0.981 -8.721 1.00 96.56 96 LEU A CA 1
ATOM 696 C C . LEU A 1 96 ? 10.750 2.278 -7.915 1.00 96.56 96 LEU A C 1
ATOM 698 O O . LEU A 1 96 ? 11.538 2.309 -6.966 1.00 96.56 96 LEU A O 1
ATOM 702 N N . HIS A 1 97 ? 10.027 3.329 -8.289 1.00 96.12 97 HIS A N 1
ATOM 703 C CA . HIS A 1 97 ? 9.933 4.590 -7.567 1.00 96.12 97 HIS A CA 1
ATOM 704 C C . HIS A 1 97 ? 8.738 4.561 -6.602 1.00 96.12 97 HIS A C 1
ATOM 706 O O . HIS A 1 97 ? 8.914 4.801 -5.412 1.00 96.12 97 HIS A O 1
ATOM 712 N N . GLU A 1 98 ? 7.561 4.185 -7.100 1.00 96.25 98 GLU A N 1
ATOM 713 C CA . GLU A 1 98 ? 6.279 4.114 -6.393 1.00 96.25 98 GLU A CA 1
ATOM 714 C C . GLU A 1 98 ? 6.308 3.196 -5.173 1.00 96.25 98 GLU A C 1
ATOM 716 O O . GLU A 1 98 ? 5.913 3.614 -4.092 1.00 96.25 98 GLU A O 1
ATOM 721 N N . ILE A 1 99 ? 6.792 1.952 -5.300 1.00 97.69 99 ILE A N 1
ATOM 722 C CA . ILE A 1 99 ? 6.715 0.986 -4.191 1.00 97.69 99 ILE A CA 1
ATOM 723 C C . ILE A 1 99 ? 7.434 1.488 -2.919 1.00 97.69 99 ILE A C 1
ATOM 725 O O . ILE A 1 99 ? 6.839 1.385 -1.843 1.00 97.69 99 ILE A O 1
ATOM 729 N N . PRO A 1 100 ? 8.660 2.050 -2.980 1.00 97.56 100 PRO A N 1
ATOM 730 C CA . PRO A 1 100 ? 9.253 2.774 -1.855 1.00 97.56 100 PRO A CA 1
ATOM 731 C C . PRO A 1 100 ? 8.412 3.938 -1.310 1.00 97.56 100 PRO A C 1
ATOM 733 O O . PRO A 1 100 ? 8.250 4.032 -0.095 1.00 97.56 100 PRO A O 1
ATOM 736 N N . GLU A 1 101 ? 7.865 4.800 -2.172 1.00 96.81 101 GLU A N 1
ATOM 737 C CA . GLU A 1 101 ? 7.104 5.985 -1.746 1.00 96.81 101 GLU A CA 1
ATOM 738 C C . GLU A 1 101 ? 5.773 5.608 -1.083 1.00 96.81 101 GLU A C 1
ATOM 740 O O . GLU A 1 101 ? 5.519 6.045 0.037 1.00 96.81 101 GLU A O 1
ATOM 745 N N . PHE A 1 102 ? 4.994 4.699 -1.682 1.00 96.50 102 PHE A N 1
ATOM 746 C CA . PHE A 1 102 ? 3.803 4.112 -1.059 1.00 96.50 102 PHE A CA 1
ATOM 747 C C . PHE A 1 102 ? 4.152 3.437 0.272 1.00 96.50 102 PHE A C 1
ATOM 749 O O . PHE A 1 102 ? 3.419 3.582 1.243 1.00 96.50 102 PHE A O 1
ATOM 756 N N . THR A 1 103 ? 5.289 2.731 0.359 1.00 97.94 103 THR A N 1
ATOM 757 C CA . THR A 1 103 ? 5.722 2.106 1.622 1.00 97.94 103 THR A CA 1
ATOM 758 C C . THR A 1 103 ? 6.012 3.157 2.700 1.00 97.94 103 THR A C 1
ATOM 760 O O . THR A 1 103 ? 5.728 2.895 3.867 1.00 97.94 103 THR A O 1
ATOM 763 N N . ARG A 1 104 ? 6.549 4.334 2.343 1.00 97.81 104 ARG A N 1
ATOM 764 C CA . ARG A 1 104 ? 6.820 5.421 3.299 1.00 97.81 104 ARG A CA 1
ATOM 765 C C . ARG A 1 104 ? 5.546 6.154 3.715 1.00 97.81 104 ARG A C 1
ATOM 767 O O . ARG A 1 104 ? 5.293 6.242 4.911 1.00 97.81 104 ARG A O 1
ATOM 774 N N . ALA A 1 105 ? 4.695 6.540 2.767 1.00 96.38 105 ALA A N 1
ATOM 775 C CA . ALA A 1 105 ? 3.392 7.145 3.047 1.00 96.38 105 ALA A CA 1
ATOM 776 C C . ALA A 1 105 ? 2.493 6.220 3.897 1.00 96.38 105 ALA A C 1
ATOM 778 O O . ALA A 1 105 ? 1.833 6.661 4.837 1.00 96.38 105 ALA A O 1
ATOM 779 N N . SER A 1 106 ? 2.535 4.906 3.649 1.00 96.94 106 SER A N 1
ATOM 780 C CA . SER A 1 106 ? 1.894 3.895 4.499 1.00 96.94 106 SER A CA 1
ATOM 781 C C . SER A 1 106 ? 2.461 3.827 5.926 1.00 96.94 106 SER A C 1
ATOM 783 O O . SER A 1 106 ? 1.740 3.423 6.833 1.00 96.94 106 SER A O 1
ATOM 785 N N . ILE A 1 107 ? 3.733 4.177 6.155 1.00 97.31 107 ILE A N 1
ATOM 786 C CA . ILE A 1 107 ? 4.305 4.284 7.509 1.00 97.31 107 ILE A CA 1
ATOM 787 C C . ILE A 1 107 ? 3.844 5.592 8.157 1.00 97.31 107 ILE A C 1
ATOM 789 O O . ILE A 1 107 ? 3.321 5.540 9.265 1.00 97.31 107 ILE A O 1
ATOM 793 N N . GLU A 1 108 ? 3.963 6.721 7.452 1.00 95.62 108 GLU A N 1
ATOM 794 C CA . GLU A 1 108 ? 3.545 8.059 7.903 1.00 95.62 108 GLU A CA 1
ATOM 795 C C . GLU A 1 108 ? 2.082 8.055 8.396 1.00 95.62 108 GLU A C 1
ATOM 797 O O . GLU A 1 108 ? 1.800 8.445 9.529 1.00 95.62 108 GLU A O 1
ATOM 802 N N . LEU A 1 109 ? 1.157 7.493 7.608 1.00 94.81 109 LEU A N 1
ATOM 803 C CA . LEU A 1 109 ? -0.261 7.360 7.976 1.00 94.81 109 LEU A CA 1
ATOM 804 C C . LEU A 1 109 ? -0.547 6.419 9.153 1.00 94.81 109 LEU A C 1
ATOM 806 O O . LEU A 1 109 ? -1.610 6.518 9.768 1.00 94.81 109 LEU A O 1
ATOM 810 N N . LEU A 1 110 ? 0.356 5.480 9.445 1.00 95.88 110 LEU A N 1
ATOM 811 C CA . LEU A 1 110 ? 0.241 4.591 10.600 1.00 95.88 110 LEU A CA 1
ATOM 812 C C . LEU A 1 110 ? 0.981 5.129 11.823 1.00 95.88 110 LEU A C 1
ATOM 814 O O . LEU A 1 110 ? 0.821 4.542 12.889 1.00 95.88 110 LEU A O 1
ATOM 818 N N . GLU A 1 111 ? 1.805 6.176 11.718 1.00 95.38 111 GLU A N 1
ATOM 819 C CA . GLU A 1 111 ? 2.532 6.747 12.860 1.00 95.38 111 GLU A CA 1
ATOM 820 C C . GLU A 1 111 ? 1.603 7.548 13.779 1.00 95.38 111 GLU A C 1
ATOM 822 O O . GLU A 1 111 ? 1.582 7.257 14.977 1.00 95.38 111 GLU A O 1
ATOM 827 N N . ASP A 1 112 ? 0.744 8.406 13.219 1.00 90.69 112 ASP A N 1
ATOM 828 C CA . ASP A 1 112 ? -0.438 8.946 13.906 1.00 90.69 112 ASP A CA 1
ATOM 829 C C . ASP A 1 112 ? -1.744 8.428 13.262 1.00 90.69 112 ASP A C 1
ATOM 831 O O . ASP A 1 112 ? -2.217 8.978 12.262 1.00 90.69 112 ASP A O 1
ATOM 835 N N . PRO A 1 113 ? -2.365 7.374 13.819 1.00 85.38 113 PRO A N 1
ATOM 836 C CA . PRO A 1 113 ? -3.681 6.905 13.394 1.00 85.38 113 PRO A CA 1
ATOM 837 C C . PRO A 1 113 ? -4.848 7.657 14.066 1.00 85.38 113 PRO A C 1
ATOM 839 O O . PRO A 1 113 ? -6.003 7.332 13.792 1.00 85.38 113 PRO A O 1
ATOM 842 N N . GLY A 1 114 ? -4.581 8.618 14.957 1.00 88.06 114 GLY A N 1
ATOM 843 C CA . GLY A 1 114 ? -5.562 9.161 15.896 1.00 88.06 114 GLY A CA 1
ATOM 844 C C . GLY A 1 114 ? -5.876 8.217 17.074 1.00 88.06 114 GLY A C 1
ATOM 845 O O . GLY A 1 114 ? -5.223 7.181 17.244 1.00 88.06 114 GLY A O 1
ATOM 846 N N . PRO A 1 115 ? -6.870 8.558 17.918 1.00 90.00 115 PRO A N 1
ATOM 847 C CA . PRO A 1 115 ? -7.273 7.739 19.064 1.00 90.00 115 PRO A CA 1
ATOM 848 C C . PRO A 1 115 ? -7.707 6.325 18.652 1.00 90.00 115 PRO A C 1
ATOM 850 O O . PRO A 1 115 ? -8.416 6.164 17.663 1.00 90.00 115 PRO A O 1
ATOM 853 N N . GLU A 1 116 ? -7.330 5.302 19.426 1.00 90.56 116 GLU A N 1
ATOM 854 C CA . GLU A 1 116 ? -7.767 3.914 19.207 1.00 90.56 116 GLU A CA 1
ATOM 855 C C . GLU A 1 116 ? -9.276 3.776 19.511 1.00 90.56 116 GLU A C 1
ATOM 857 O O . GLU A 1 116 ? -9.664 3.886 20.675 1.00 90.56 116 GLU A O 1
ATOM 862 N N . PRO A 1 117 ? -10.149 3.513 18.514 1.00 92.12 117 PRO A N 1
ATOM 863 C CA . PRO A 1 117 ? -11.597 3.533 18.725 1.00 92.12 117 PRO A CA 1
ATOM 864 C C . PRO A 1 117 ? -12.178 2.138 19.022 1.00 92.12 117 PRO A C 1
ATOM 866 O O . PRO A 1 117 ? -13.365 2.008 19.307 1.00 92.12 117 PRO A O 1
ATOM 869 N N . VAL A 1 118 ? -11.352 1.089 18.921 1.00 93.88 118 VAL A N 1
ATOM 870 C CA . VAL A 1 118 ? -11.699 -0.328 19.110 1.00 93.88 118 VAL A CA 1
ATOM 871 C C . VAL A 1 118 ? -10.521 -1.073 19.735 1.00 93.88 118 VAL A C 1
ATOM 873 O O . VAL A 1 118 ? -9.368 -0.850 19.365 1.00 93.88 118 VAL A O 1
ATOM 876 N N . LYS A 1 119 ? -10.793 -1.984 20.673 1.00 95.69 119 LYS A N 1
ATOM 877 C CA . LYS A 1 119 ? -9.757 -2.650 21.476 1.00 95.69 119 LYS A CA 1
ATOM 878 C C . LYS A 1 119 ? -8.852 -3.549 20.621 1.00 95.69 119 LYS A C 1
ATOM 880 O O . LYS A 1 119 ? -9.283 -4.593 20.135 1.00 95.69 119 LYS A O 1
ATOM 885 N N . GLY A 1 120 ? -7.570 -3.201 20.523 1.00 95.38 120 GLY A N 1
ATOM 886 C CA . GLY A 1 120 ? -6.576 -3.939 19.739 1.00 95.38 120 GLY A CA 1
ATOM 887 C C . GLY A 1 120 ? -6.330 -3.358 18.343 1.00 95.38 120 GLY A C 1
ATOM 888 O O . GLY A 1 120 ? -5.531 -3.924 17.590 1.00 95.38 120 GLY A O 1
ATOM 889 N N . GLY A 1 121 ? -6.950 -2.225 18.003 1.00 95.94 121 GLY A N 1
ATOM 890 C CA . GLY A 1 121 ? -6.594 -1.424 16.834 1.00 95.94 121 GLY A CA 1
ATOM 891 C C . GLY A 1 121 ? -5.133 -0.966 16.868 1.00 95.94 121 GLY A C 1
ATOM 892 O O . GLY A 1 121 ? -4.445 -1.080 15.858 1.00 95.94 121 GLY A O 1
ATOM 893 N N . ALA A 1 122 ? -4.608 -0.561 18.029 1.00 96.31 122 ALA A N 1
ATOM 894 C CA . ALA A 1 122 ? -3.216 -0.125 18.179 1.00 96.31 122 ALA A CA 1
ATOM 895 C C . ALA A 1 122 ? -2.212 -1.268 17.927 1.00 96.31 122 ALA A C 1
ATOM 897 O O . ALA A 1 122 ? -1.245 -1.101 17.184 1.00 96.31 122 ALA A O 1
ATOM 898 N N . ALA A 1 123 ? -2.476 -2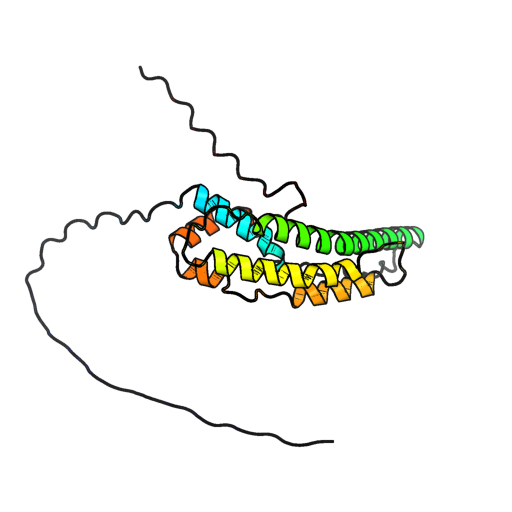.460 18.474 1.00 96.88 123 ALA A N 1
ATOM 899 C CA . ALA A 1 123 ? -1.652 -3.653 18.244 1.00 96.88 123 ALA A CA 1
ATOM 900 C C . ALA A 1 123 ? -1.725 -4.149 16.786 1.00 96.88 123 ALA A C 1
ATOM 902 O O . ALA A 1 123 ? -0.735 -4.634 16.238 1.00 96.88 123 ALA A O 1
ATOM 903 N N . THR A 1 124 ? -2.889 -3.996 16.148 1.00 97.19 124 THR A N 1
ATOM 904 C CA . THR A 1 124 ? -3.086 -4.256 14.715 1.00 97.19 124 THR A CA 1
ATOM 905 C C . THR A 1 124 ? -2.222 -3.299 13.884 1.00 97.19 124 THR A C 1
ATOM 907 O O . THR A 1 124 ? -1.413 -3.747 13.071 1.00 97.19 124 THR A O 1
ATOM 910 N N . ILE A 1 125 ? -2.325 -1.990 14.143 1.00 97.38 125 ILE A N 1
ATOM 911 C CA . ILE A 1 125 ? -1.572 -0.921 13.468 1.00 97.38 125 ILE A CA 1
ATOM 912 C C . ILE A 1 125 ? -0.060 -1.115 13.595 1.00 97.38 125 ILE A C 1
ATOM 914 O O . ILE A 1 125 ? 0.630 -1.069 12.578 1.00 97.38 125 ILE A O 1
ATOM 918 N N . GLU A 1 126 ? 0.470 -1.390 14.792 1.00 97.50 126 GLU A N 1
ATOM 919 C CA . GLU A 1 126 ? 1.914 -1.600 14.962 1.00 97.50 126 GLU A CA 1
ATOM 920 C C . GLU A 1 126 ? 2.410 -2.843 14.201 1.00 97.50 126 GLU A C 1
ATOM 922 O O . GLU A 1 126 ? 3.477 -2.800 13.592 1.00 97.50 126 GLU A O 1
ATOM 927 N N . GLY A 1 127 ? 1.613 -3.915 14.119 1.00 98.00 127 GLY A N 1
ATOM 928 C CA . GLY A 1 127 ? 1.943 -5.086 13.297 1.00 98.00 127 GLY A CA 1
ATOM 929 C C . GLY A 1 127 ? 2.123 -4.759 11.806 1.00 98.00 127 GLY A C 1
ATOM 930 O O . GLY A 1 127 ? 3.035 -5.284 11.159 1.00 98.00 127 GLY A O 1
ATOM 931 N N . TYR A 1 128 ? 1.299 -3.856 11.261 1.00 98.06 128 TYR A N 1
ATOM 932 C CA . TYR A 1 128 ? 1.459 -3.340 9.896 1.00 98.06 128 TYR A CA 1
ATOM 933 C C . TYR A 1 128 ? 2.643 -2.358 9.790 1.00 98.06 128 TYR A C 1
ATOM 935 O O . TYR A 1 128 ? 3.456 -2.478 8.868 1.00 98.06 128 TYR A O 1
ATOM 943 N N . ARG A 1 129 ? 2.785 -1.433 10.750 1.00 97.81 129 ARG A N 1
ATOM 944 C CA . ARG A 1 129 ? 3.840 -0.403 10.809 1.00 97.81 129 ARG A CA 1
ATOM 945 C C . ARG A 1 129 ? 5.241 -1.030 10.859 1.00 97.81 129 ARG A C 1
ATOM 947 O O . ARG A 1 129 ? 6.103 -0.688 10.048 1.00 97.81 129 ARG A O 1
ATOM 954 N N . THR A 1 130 ? 5.460 -2.010 11.737 1.00 98.31 130 THR A N 1
ATOM 955 C CA . THR A 1 130 ? 6.711 -2.782 11.825 1.00 98.31 130 THR A CA 1
ATOM 956 C C . THR A 1 130 ? 6.964 -3.613 10.561 1.00 98.31 130 THR A C 1
ATOM 958 O O . THR A 1 130 ? 8.092 -3.644 10.057 1.00 98.31 130 THR A O 1
ATOM 961 N N . ALA A 1 131 ? 5.939 -4.227 9.963 1.00 98.19 131 ALA A N 1
ATOM 962 C CA . ALA A 1 131 ? 6.099 -4.950 8.703 1.00 98.19 131 ALA A CA 1
ATOM 963 C C . ALA A 1 131 ? 6.550 -4.041 7.538 1.00 98.19 131 ALA A C 1
ATOM 965 O O . ALA A 1 131 ? 7.466 -4.418 6.800 1.00 98.19 131 ALA A O 1
ATOM 966 N N . LEU A 1 132 ? 5.985 -2.833 7.416 1.00 98.06 132 LEU A N 1
ATOM 967 C CA . LEU A 1 132 ? 6.382 -1.826 6.421 1.00 98.06 132 LEU A CA 1
ATOM 968 C C . LEU A 1 132 ? 7.791 -1.275 6.680 1.00 98.06 132 LEU A C 1
ATOM 970 O O . LEU A 1 132 ? 8.610 -1.242 5.760 1.00 98.06 132 LEU A O 1
ATOM 974 N N . ARG A 1 133 ? 8.129 -0.930 7.931 1.00 98.31 133 ARG A N 1
ATOM 975 C CA . ARG A 1 133 ? 9.483 -0.480 8.317 1.00 98.31 133 ARG A CA 1
ATOM 976 C C . ARG A 1 133 ? 10.559 -1.528 7.990 1.00 98.31 133 ARG A C 1
ATOM 978 O O . ARG A 1 133 ? 11.663 -1.174 7.585 1.00 98.31 133 ARG A O 1
ATOM 985 N N . ARG A 1 134 ? 10.237 -2.828 8.064 1.00 98.38 134 ARG A N 1
ATOM 986 C CA . ARG A 1 134 ? 11.114 -3.931 7.607 1.00 98.38 134 ARG A CA 1
ATOM 987 C C . ARG A 1 134 ? 11.095 -4.170 6.088 1.00 98.38 134 ARG A C 1
ATOM 989 O O . ARG A 1 134 ? 11.920 -4.958 5.613 1.00 98.38 134 ARG A O 1
ATOM 996 N N . LEU A 1 135 ? 10.167 -3.578 5.333 1.00 98.31 135 LEU A N 1
ATOM 997 C CA . LEU A 1 135 ? 10.097 -3.650 3.867 1.00 98.31 135 LEU A CA 1
ATOM 998 C C . LEU A 1 135 ? 10.862 -2.495 3.211 1.00 98.31 135 LEU A C 1
ATOM 1000 O O . LEU A 1 135 ? 11.654 -2.757 2.306 1.00 98.31 135 LEU A O 1
ATOM 1004 N N . LEU A 1 136 ? 10.664 -1.257 3.680 1.00 98.31 136 LEU A N 1
ATOM 1005 C CA . LEU A 1 136 ? 11.183 -0.025 3.069 1.00 98.31 136 LEU A CA 1
ATOM 1006 C C . LEU A 1 136 ? 12.668 -0.104 2.643 1.00 98.31 136 LEU A C 1
ATOM 1008 O O . LEU A 1 136 ? 12.934 -0.005 1.443 1.00 98.31 136 LEU A O 1
ATOM 1012 N N . PRO A 1 137 ? 13.644 -0.409 3.528 1.00 98.50 137 PRO A N 1
ATOM 1013 C CA . PRO A 1 137 ? 15.058 -0.471 3.135 1.00 98.50 137 PRO A CA 1
ATOM 1014 C C . PRO A 1 137 ? 15.378 -1.614 2.154 1.00 98.50 137 PRO A C 1
ATOM 1016 O O . PRO A 1 137 ? 16.399 -1.582 1.464 1.00 98.50 137 PRO A O 1
ATOM 1019 N N . LYS A 1 138 ? 14.518 -2.639 2.058 1.00 98.38 138 LYS A N 1
ATOM 1020 C CA . LYS A 1 138 ? 14.675 -3.744 1.098 1.00 98.38 138 LYS A CA 1
ATOM 1021 C C . LYS A 1 138 ? 14.188 -3.359 -0.298 1.00 98.38 138 LYS A C 1
ATOM 1023 O O . LYS A 1 138 ? 14.751 -3.868 -1.264 1.00 98.38 138 LYS A O 1
ATOM 1028 N N . VAL A 1 139 ? 13.178 -2.490 -0.413 1.00 98.06 139 VAL A N 1
ATOM 1029 C CA . VAL A 1 139 ? 12.685 -1.987 -1.709 1.00 98.06 139 VAL A CA 1
ATOM 1030 C C . VAL A 1 139 ? 13.482 -0.774 -2.192 1.00 98.06 139 VAL A C 1
ATOM 1032 O O . VAL A 1 139 ? 13.864 -0.746 -3.359 1.00 98.06 139 VAL A O 1
ATOM 1035 N N . GLU A 1 140 ? 13.873 0.149 -1.304 1.00 97.50 140 GLU A N 1
ATOM 1036 C CA . GLU A 1 140 ? 14.730 1.297 -1.654 1.00 97.50 140 GLU A CA 1
ATOM 1037 C C . GLU A 1 140 ? 16.090 0.875 -2.232 1.00 97.50 140 GLU A C 1
ATOM 1039 O O . GLU A 1 140 ? 16.606 1.537 -3.133 1.00 97.50 140 GLU A O 1
ATOM 1044 N N . LYS A 1 141 ? 16.633 -0.281 -1.815 1.00 96.88 141 LYS A N 1
ATOM 1045 C CA . LYS A 1 141 ? 17.847 -0.878 -2.404 1.00 96.88 141 LYS A CA 1
ATOM 1046 C C . LYS A 1 141 ? 17.757 -1.087 -3.928 1.00 96.88 141 LYS A C 1
ATOM 1048 O O . LYS A 1 141 ? 18.795 -1.150 -4.586 1.00 96.88 141 LYS A O 1
ATOM 1053 N N . TYR A 1 142 ? 16.553 -1.202 -4.488 1.00 96.50 142 TYR A N 1
ATOM 1054 C CA . TYR A 1 142 ? 16.324 -1.426 -5.919 1.00 96.50 142 TYR A CA 1
ATOM 1055 C C . TYR A 1 142 ? 15.917 -0.171 -6.702 1.00 96.50 142 TYR A C 1
ATOM 1057 O O . TYR A 1 142 ? 15.883 -0.237 -7.933 1.00 96.50 142 TYR A O 1
ATOM 1065 N N . ARG A 1 143 ? 15.666 0.963 -6.031 1.00 94.44 143 ARG A N 1
ATOM 1066 C CA . ARG A 1 143 ? 15.301 2.231 -6.681 1.00 94.44 143 ARG A CA 1
ATOM 1067 C C . ARG A 1 143 ? 16.399 2.659 -7.676 1.00 94.44 143 ARG A C 1
ATOM 1069 O O . ARG A 1 143 ? 17.586 2.603 -7.329 1.00 94.44 143 ARG A O 1
ATOM 1076 N N . PRO A 1 144 ? 16.064 3.062 -8.915 1.00 87.94 144 PRO A N 1
ATOM 1077 C CA . PRO A 1 144 ? 17.060 3.522 -9.879 1.00 87.94 144 PRO A CA 1
ATOM 1078 C C . PRO A 1 144 ? 17.721 4.825 -9.397 1.00 87.94 144 PRO A C 1
ATOM 1080 O O . PRO A 1 144 ? 17.047 5.823 -9.171 1.00 87.94 144 PRO A O 1
ATOM 1083 N N . LYS A 1 145 ? 19.054 4.817 -9.239 1.00 86.19 145 LYS A N 1
ATOM 1084 C CA . LYS A 1 145 ? 19.871 6.019 -8.940 1.00 86.19 145 LYS A CA 1
ATOM 1085 C C . LYS A 1 145 ? 20.483 6.669 -10.191 1.00 86.19 145 LYS A C 1
ATOM 1087 O O . LYS A 1 145 ? 20.983 7.785 -10.130 1.00 86.19 145 LYS A O 1
ATOM 1092 N N . LYS A 1 146 ? 20.496 5.916 -11.290 1.00 83.56 146 LYS A N 1
ATOM 1093 C CA . LYS A 1 146 ? 20.906 6.238 -12.665 1.00 83.56 146 LYS A CA 1
ATOM 1094 C C . LYS A 1 146 ? 20.117 5.292 -13.581 1.00 83.56 146 LYS A C 1
ATOM 1096 O O . LYS A 1 146 ? 19.533 4.333 -13.066 1.00 83.56 146 LYS A O 1
ATOM 1101 N N . ALA A 1 147 ? 20.140 5.519 -14.895 1.00 71.31 147 ALA A N 1
ATOM 1102 C CA . ALA A 1 147 ? 19.681 4.539 -15.883 1.00 71.31 147 ALA A CA 1
ATOM 1103 C C . ALA A 1 147 ? 20.365 3.171 -15.635 1.00 71.31 147 ALA A C 1
ATOM 1105 O O . ALA A 1 147 ? 21.598 3.148 -15.606 1.00 71.31 147 ALA A O 1
ATOM 1106 N N . PRO A 1 148 ? 19.624 2.074 -15.362 1.00 68.44 148 PRO A N 1
ATOM 1107 C CA . PRO A 1 148 ? 20.233 0.789 -15.019 1.00 68.44 148 PRO A CA 1
ATOM 1108 C C . PRO A 1 148 ? 19.808 -0.367 -15.937 1.00 68.44 148 PRO A C 1
ATOM 1110 O O . PRO A 1 148 ? 18.621 -0.620 -16.141 1.00 68.44 148 PRO A O 1
ATOM 1113 N N . ASP A 1 149 ? 20.784 -1.165 -16.358 1.00 73.25 149 ASP A N 1
ATOM 1114 C CA . ASP A 1 149 ? 20.614 -2.226 -17.363 1.00 73.25 149 ASP A CA 1
ATOM 1115 C C . ASP A 1 149 ? 19.719 -3.403 -16.903 1.00 73.25 149 ASP A C 1
ATOM 1117 O O . ASP A 1 149 ? 19.258 -4.198 -17.719 1.00 73.25 149 ASP A O 1
ATOM 1121 N N . ASP A 1 150 ? 19.438 -3.531 -15.594 1.00 91.69 150 ASP A N 1
ATOM 1122 C CA . ASP A 1 150 ? 18.658 -4.635 -15.006 1.00 91.69 150 ASP A CA 1
ATOM 1123 C C . ASP A 1 150 ? 17.258 -4.252 -14.474 1.00 91.69 150 ASP A C 1
ATOM 1125 O O . ASP A 1 150 ? 16.711 -4.993 -13.651 1.00 91.69 150 ASP A O 1
ATOM 1129 N N . LEU A 1 151 ? 16.636 -3.150 -14.934 1.00 93.62 151 LEU A N 1
ATOM 1130 C CA . LEU A 1 151 ? 15.283 -2.723 -14.497 1.00 93.62 151 LEU A CA 1
ATOM 1131 C C . LEU A 1 151 ? 14.253 -3.876 -14.382 1.00 93.62 151 LEU A C 1
ATOM 1133 O O . LEU A 1 151 ? 13.670 -4.020 -13.301 1.00 93.62 151 LEU A O 1
ATOM 1137 N N . PRO A 1 152 ? 14.063 -4.769 -15.383 1.00 94.31 152 PRO A N 1
ATOM 1138 C CA . PRO A 1 152 ? 13.122 -5.886 -15.254 1.00 94.31 152 PRO A CA 1
ATOM 1139 C C . PRO A 1 152 ? 13.496 -6.868 -14.135 1.00 94.31 152 PRO A C 1
ATOM 1141 O O . PRO A 1 152 ? 12.626 -7.467 -13.502 1.00 94.31 152 PRO A O 1
ATOM 1144 N N . GLN A 1 153 ? 14.793 -7.058 -13.863 1.00 95.12 153 GLN A N 1
ATOM 1145 C CA . GLN A 1 153 ? 15.252 -7.920 -12.775 1.00 95.12 153 GLN A CA 1
ATOM 1146 C C . GLN A 1 153 ? 15.028 -7.257 -11.409 1.00 95.12 153 GLN A C 1
ATOM 1148 O O . GLN A 1 153 ? 14.654 -7.949 -10.462 1.00 95.12 153 GLN A O 1
ATOM 1153 N N . ARG A 1 154 ? 15.205 -5.933 -11.297 1.00 95.94 154 ARG A N 1
ATOM 1154 C CA . ARG A 1 154 ? 14.886 -5.159 -10.082 1.00 95.94 154 ARG A CA 1
ATOM 1155 C C . ARG A 1 154 ? 13.395 -5.167 -9.779 1.00 95.94 154 ARG A C 1
ATOM 1157 O O . ARG A 1 154 ? 13.026 -5.512 -8.658 1.00 95.94 154 ARG A O 1
ATOM 1164 N N . ALA A 1 155 ? 12.548 -4.886 -10.769 1.00 96.88 155 ALA A N 1
ATOM 1165 C CA . ALA A 1 155 ? 11.097 -4.900 -10.601 1.00 96.88 155 ALA A CA 1
ATOM 1166 C C . ALA A 1 155 ? 10.612 -6.278 -10.118 1.00 96.88 155 ALA A C 1
ATOM 1168 O O . ALA A 1 155 ? 9.892 -6.367 -9.125 1.00 96.88 155 ALA A O 1
ATOM 1169 N N . ARG A 1 156 ? 11.118 -7.378 -10.703 1.00 97.19 156 ARG A N 1
ATOM 1170 C CA . ARG A 1 156 ? 10.842 -8.748 -10.221 1.00 97.19 156 ARG A CA 1
ATOM 1171 C C . ARG A 1 156 ? 11.313 -9.004 -8.777 1.00 97.19 156 ARG A C 1
ATOM 1173 O O . ARG A 1 156 ? 10.617 -9.699 -8.036 1.00 97.19 156 ARG A O 1
ATOM 1180 N N . LYS A 1 157 ? 12.458 -8.451 -8.346 1.00 97.81 157 LYS A N 1
ATOM 1181 C CA . LYS A 1 157 ? 12.941 -8.551 -6.949 1.00 97.81 157 LYS A CA 1
ATOM 1182 C C . LYS A 1 157 ? 12.024 -7.783 -5.982 1.00 97.81 157 LYS A C 1
ATOM 1184 O O . LYS A 1 157 ? 11.665 -8.332 -4.942 1.00 97.81 157 LYS A O 1
ATOM 1189 N N . VAL A 1 158 ? 11.599 -6.567 -6.338 1.00 98.06 158 VAL A N 1
ATOM 1190 C CA . VAL A 1 158 ? 10.656 -5.749 -5.548 1.00 98.06 158 VAL A CA 1
ATOM 1191 C C . VAL A 1 158 ? 9.279 -6.409 -5.464 1.00 98.06 158 VAL A C 1
ATOM 1193 O O . VAL A 1 158 ? 8.778 -6.613 -4.359 1.00 98.06 158 VAL A O 1
ATOM 1196 N N . ALA A 1 159 ? 8.721 -6.874 -6.584 1.00 98.25 159 ALA A N 1
ATOM 1197 C CA . ALA A 1 159 ? 7.454 -7.605 -6.607 1.00 98.25 159 ALA A CA 1
ATOM 1198 C C . ALA A 1 159 ? 7.482 -8.855 -5.716 1.00 98.25 159 ALA A C 1
ATOM 1200 O O . ALA A 1 159 ? 6.508 -9.138 -5.020 1.00 98.25 159 ALA A O 1
ATOM 1201 N N . LYS A 1 160 ? 8.608 -9.585 -5.666 1.00 98.31 160 LYS A N 1
ATOM 1202 C CA . LYS A 1 160 ? 8.772 -10.730 -4.755 1.00 98.31 160 LYS A CA 1
ATOM 1203 C C . LYS A 1 160 ? 8.784 -10.313 -3.278 1.00 98.31 160 LYS A C 1
ATOM 1205 O O . LYS A 1 160 ? 8.218 -11.028 -2.455 1.00 98.31 160 LYS A O 1
ATOM 1210 N N . LEU A 1 161 ? 9.388 -9.173 -2.931 1.00 98.44 161 LEU A N 1
ATOM 1211 C CA . LEU A 1 161 ? 9.355 -8.636 -1.564 1.00 98.44 161 LEU A CA 1
ATOM 1212 C C . LEU A 1 161 ? 7.933 -8.221 -1.155 1.00 98.44 161 LEU A C 1
ATOM 1214 O O . LEU A 1 161 ? 7.468 -8.623 -0.090 1.00 98.44 161 LEU A O 1
ATOM 1218 N N . VAL A 1 162 ? 7.216 -7.497 -2.020 1.00 98.00 162 VAL A N 1
ATOM 1219 C CA . VAL A 1 162 ? 5.822 -7.085 -1.778 1.00 98.00 162 VAL A CA 1
ATOM 1220 C C . VAL A 1 162 ? 4.884 -8.295 -1.727 1.00 98.00 162 VAL A C 1
ATOM 1222 O O . VAL A 1 162 ? 4.018 -8.366 -0.856 1.00 98.00 162 VAL A O 1
ATOM 1225 N N . ALA A 1 163 ? 5.083 -9.311 -2.573 1.00 98.00 163 ALA A N 1
ATOM 1226 C CA . ALA A 1 163 ? 4.328 -10.564 -2.515 1.00 98.00 163 ALA A CA 1
ATOM 1227 C C . ALA A 1 163 ? 4.459 -11.253 -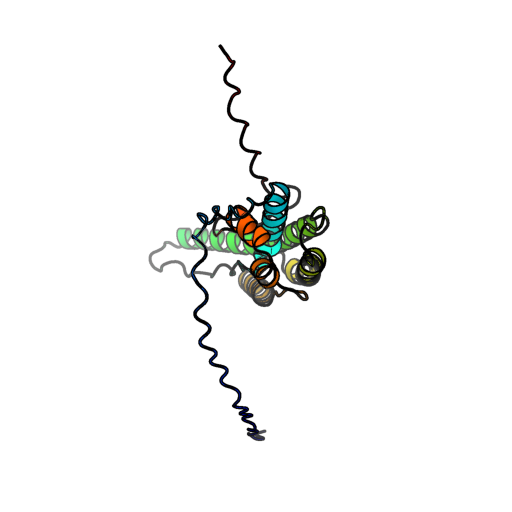1.142 1.00 98.00 163 ALA A C 1
ATOM 1229 O O . ALA A 1 163 ? 3.451 -11.679 -0.571 1.00 98.00 163 ALA A O 1
ATOM 1230 N N . LEU A 1 164 ? 5.670 -11.275 -0.574 1.00 97.94 164 LEU A N 1
ATOM 1231 C CA . LEU A 1 164 ? 5.973 -11.861 0.737 1.00 97.94 164 LEU A CA 1
ATOM 1232 C C . LEU A 1 164 ? 5.554 -10.995 1.944 1.00 97.94 164 LEU A C 1
ATOM 1234 O O . LEU A 1 164 ? 5.566 -11.503 3.062 1.00 97.94 164 LEU A O 1
ATOM 1238 N N . LEU A 1 165 ? 5.153 -9.732 1.751 1.00 97.62 165 LEU A N 1
ATOM 1239 C CA . LEU A 1 165 ? 4.724 -8.838 2.838 1.00 97.62 165 LEU A CA 1
ATOM 1240 C C . LEU A 1 165 ? 3.529 -9.412 3.630 1.00 97.62 165 LEU A C 1
ATOM 1242 O O . LEU A 1 165 ? 2.492 -9.743 3.044 1.00 97.62 165 LEU A O 1
ATOM 1246 N N . ARG A 1 166 ? 3.663 -9.483 4.959 1.00 97.19 166 ARG A N 1
ATOM 1247 C CA . ARG A 1 166 ? 2.637 -9.873 5.945 1.00 97.19 166 ARG A CA 1
ATOM 1248 C C . ARG A 1 166 ? 2.791 -8.998 7.195 1.00 97.19 166 ARG A C 1
ATOM 1250 O O . ARG A 1 166 ? 3.907 -8.570 7.475 1.00 97.19 166 ARG A O 1
ATOM 1257 N N . THR A 1 167 ? 1.693 -8.728 7.904 1.00 95.56 167 THR A N 1
ATOM 1258 C CA . THR A 1 167 ? 1.724 -8.103 9.243 1.00 95.56 167 THR A CA 1
ATOM 1259 C C . THR A 1 167 ? 2.287 -9.099 10.261 1.00 95.56 167 THR A C 1
ATOM 1261 O O . THR A 1 167 ? 2.089 -10.304 10.098 1.00 95.56 167 THR A O 1
ATOM 1264 N N . ASP A 1 168 ? 2.990 -8.608 11.283 1.00 90.25 168 ASP A N 1
ATOM 1265 C CA . ASP A 1 168 ? 3.444 -9.425 12.422 1.00 90.25 168 ASP A CA 1
ATOM 1266 C C . ASP A 1 168 ? 2.410 -9.481 13.566 1.00 90.25 168 ASP A C 1
ATOM 1268 O O . ASP A 1 168 ? 2.585 -10.238 14.519 1.00 90.25 168 ASP A O 1
ATOM 1272 N N . GLY A 1 169 ? 1.352 -8.666 13.490 1.00 91.19 169 GLY A N 1
ATOM 1273 C CA . GLY A 1 169 ? 0.295 -8.569 14.499 1.00 91.19 169 GLY A CA 1
ATOM 1274 C C . GLY A 1 169 ? -1.029 -9.219 14.069 1.00 91.19 169 GLY A C 1
ATOM 1275 O O . GLY A 1 169 ? -1.087 -9.915 13.050 1.00 91.19 169 GLY A O 1
ATOM 1276 N N . PRO A 1 170 ? -2.121 -8.970 14.819 1.00 94.69 170 PRO A N 1
ATOM 1277 C CA . PRO A 1 170 ? -3.478 -9.292 14.379 1.00 94.69 170 PRO A CA 1
ATOM 1278 C C . PRO A 1 170 ? -3.782 -8.655 13.016 1.00 94.69 170 PRO A C 1
ATOM 1280 O O . PRO A 1 170 ? -3.264 -7.581 12.699 1.00 94.69 170 PRO A O 1
ATOM 1283 N N . LYS A 1 171 ? -4.634 -9.284 12.200 1.00 94.94 171 LYS A N 1
ATOM 1284 C CA . LYS A 1 171 ? -5.064 -8.693 10.924 1.00 94.94 171 LYS A CA 1
ATOM 1285 C C . LYS A 1 171 ? -6.235 -7.743 11.146 1.00 94.94 171 LYS A C 1
ATOM 1287 O O . LYS A 1 171 ? -7.077 -7.972 12.012 1.00 94.94 171 LYS A O 1
ATOM 1292 N N . LEU A 1 172 ? -6.362 -6.757 10.258 1.00 95.62 172 LEU A N 1
ATOM 1293 C CA . LEU A 1 172 ? -7.539 -5.889 10.198 1.00 95.62 172 LEU A CA 1
ATOM 1294 C C . LEU A 1 172 ? -8.841 -6.689 10.007 1.00 95.62 172 LEU A C 1
ATOM 1296 O O . LEU A 1 172 ? -9.841 -6.361 10.631 1.00 95.62 172 LEU A O 1
ATOM 1300 N N . ALA A 1 173 ? -8.814 -7.764 9.207 1.00 96.06 173 ALA A N 1
ATOM 1301 C CA . ALA A 1 173 ? -9.944 -8.686 9.051 1.00 96.06 173 ALA A CA 1
ATOM 1302 C C . ALA A 1 173 ? -10.357 -9.313 10.393 1.00 96.06 173 ALA A C 1
ATOM 1304 O O . ALA A 1 173 ? -11.493 -9.139 10.821 1.00 96.06 173 ALA A O 1
ATOM 1305 N N . ASP A 1 174 ? -9.402 -9.912 11.118 1.00 96.12 174 ASP A N 1
ATOM 1306 C CA . ASP A 1 174 ? -9.663 -10.533 12.421 1.00 96.12 174 ASP A CA 1
ATOM 1307 C C . ASP A 1 174 ? -10.261 -9.518 13.428 1.00 96.12 174 ASP A C 1
ATOM 1309 O O . ASP A 1 174 ? -10.955 -9.907 14.363 1.00 96.12 174 ASP A O 1
ATOM 1313 N N . LEU A 1 175 ? -9.970 -8.215 13.304 1.00 95.81 175 LEU A N 1
ATOM 1314 C CA . LEU A 1 175 ? -10.556 -7.141 14.123 1.00 95.81 175 LEU A CA 1
ATOM 1315 C C . LEU A 1 175 ? -11.965 -6.733 13.642 1.00 95.81 175 LEU A C 1
ATOM 1317 O O . LEU A 1 175 ? -12.868 -6.582 14.460 1.00 95.81 175 LEU A O 1
ATOM 1321 N N . VAL A 1 176 ? -12.162 -6.608 12.327 1.00 96.81 176 VAL A N 1
ATOM 1322 C CA . VAL A 1 176 ? -13.445 -6.289 11.675 1.00 96.81 176 VAL A CA 1
ATOM 1323 C C . VAL A 1 176 ? -14.510 -7.354 11.946 1.00 96.81 176 VAL A C 1
ATOM 1325 O O . VAL A 1 176 ? -15.649 -6.996 12.240 1.00 96.81 176 VAL A O 1
ATOM 1328 N N . ASP A 1 177 ? -14.138 -8.634 11.934 1.00 96.62 177 ASP A N 1
ATOM 1329 C CA . ASP A 1 177 ? -15.057 -9.754 12.183 1.00 96.62 177 ASP A CA 1
ATOM 1330 C C . ASP A 1 177 ? -15.570 -9.796 13.637 1.00 96.62 177 ASP A C 1
ATOM 1332 O O . ASP A 1 177 ? -16.647 -10.328 13.908 1.00 96.62 177 ASP A O 1
ATOM 1336 N N . ARG A 1 178 ? -14.810 -9.229 14.587 1.00 96.06 178 ARG A N 1
ATOM 1337 C CA . ARG A 1 178 ? -15.172 -9.168 16.018 1.00 96.06 178 ARG A CA 1
ATOM 1338 C C . ARG A 1 178 ? -15.965 -7.920 16.404 1.00 96.06 178 ARG A C 1
ATOM 1340 O O . ARG A 1 178 ? -16.669 -7.958 17.407 1.00 96.06 178 ARG A O 1
ATOM 1347 N N . GLU A 1 179 ? -15.852 -6.836 15.640 1.00 95.94 179 GLU A N 1
ATOM 1348 C CA . GLU A 1 179 ? -16.391 -5.519 15.994 1.00 95.94 179 GLU A CA 1
ATOM 1349 C C . GLU A 1 179 ? -17.431 -5.050 14.955 1.00 95.94 179 GLU A C 1
ATOM 1351 O O . GLU A 1 179 ? -17.080 -4.413 13.958 1.00 95.94 179 GLU A O 1
ATOM 1356 N N . PRO A 1 180 ? -18.744 -5.295 15.156 1.00 94.88 180 PRO A N 1
ATOM 1357 C CA . PRO A 1 180 ? -19.768 -4.987 14.152 1.00 94.88 180 PRO A CA 1
ATOM 1358 C C . PRO A 1 180 ? -19.856 -3.504 13.758 1.00 94.88 180 PRO A C 1
ATOM 1360 O O . PRO A 1 180 ? -20.265 -3.185 12.640 1.00 94.88 180 PRO A O 1
ATOM 1363 N N . ALA A 1 181 ? -19.484 -2.584 14.654 1.00 94.50 181 ALA A N 1
ATOM 1364 C CA . ALA A 1 181 ? -19.373 -1.160 14.329 1.00 94.50 181 ALA A CA 1
ATOM 1365 C C . ALA A 1 181 ? -18.218 -0.889 13.346 1.00 94.50 181 ALA A C 1
ATOM 1367 O O . ALA A 1 181 ? -18.366 -0.083 12.428 1.00 94.50 181 ALA A O 1
ATOM 1368 N N . LEU A 1 182 ? -17.106 -1.612 13.495 1.00 96.00 182 LEU A N 1
ATOM 1369 C CA . LEU A 1 182 ? -15.923 -1.523 12.646 1.00 96.00 182 LEU A CA 1
ATOM 1370 C C . LEU A 1 182 ? -16.182 -2.101 11.247 1.00 96.00 182 LEU A C 1
ATOM 1372 O O . LEU A 1 182 ? -15.773 -1.504 10.255 1.00 96.00 182 LEU A O 1
ATOM 1376 N N . ALA A 1 183 ? -16.943 -3.195 11.147 1.00 96.56 183 ALA A N 1
ATOM 1377 C CA . ALA A 1 183 ? -17.432 -3.713 9.867 1.00 96.56 183 ALA A CA 1
ATOM 1378 C C .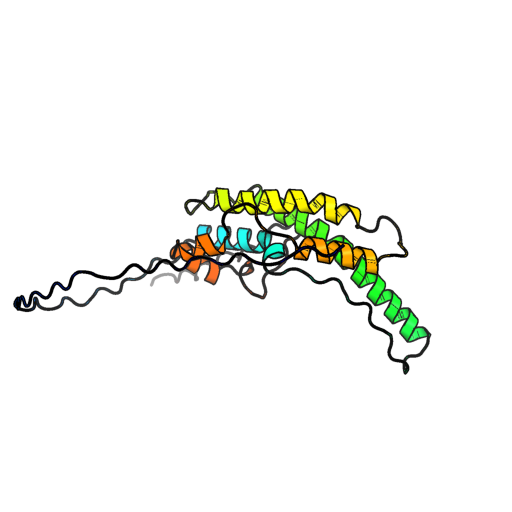 ALA A 1 183 ? -18.326 -2.697 9.132 1.00 96.56 183 ALA A C 1
ATOM 1380 O O . ALA A 1 183 ? -18.131 -2.440 7.941 1.00 96.56 183 ALA A O 1
ATOM 1381 N N . ARG A 1 184 ? -19.256 -2.040 9.846 1.00 95.50 184 ARG A N 1
ATOM 1382 C CA . ARG A 1 184 ? -20.076 -0.953 9.276 1.00 95.50 184 ARG A CA 1
ATOM 1383 C C . ARG A 1 184 ? -19.245 0.270 8.878 1.00 95.50 184 ARG A C 1
ATOM 1385 O O . ARG A 1 184 ? -19.622 0.959 7.935 1.00 95.50 184 ARG A O 1
ATOM 1392 N N . ALA A 1 185 ? -18.137 0.543 9.567 1.00 96.12 185 ALA A N 1
ATOM 1393 C CA . ALA A 1 185 ? -17.201 1.597 9.188 1.00 96.12 185 ALA A CA 1
ATOM 1394 C C . ALA A 1 185 ? -16.399 1.230 7.928 1.00 96.12 185 ALA A C 1
ATOM 1396 O O . ALA A 1 185 ? -16.323 2.042 7.009 1.00 96.12 185 ALA A O 1
ATOM 1397 N N . ARG A 1 186 ? -15.897 -0.013 7.823 1.00 96.38 186 ARG A N 1
ATOM 1398 C CA . ARG A 1 186 ? -15.186 -0.517 6.631 1.00 96.38 186 ARG A CA 1
ATOM 1399 C C . ARG A 1 186 ? -16.050 -0.437 5.373 1.00 96.38 186 ARG A C 1
ATOM 1401 O O . ARG A 1 186 ? -15.552 -0.054 4.325 1.00 96.38 186 ARG A O 1
ATOM 1408 N N . ALA A 1 187 ? -17.347 -0.715 5.492 1.00 96.25 187 ALA A N 1
ATOM 1409 C CA . ALA A 1 187 ? -18.307 -0.594 4.393 1.00 96.25 187 ALA A CA 1
ATOM 1410 C C . ALA A 1 187 ? -18.613 0.858 3.952 1.00 96.25 187 ALA A C 1
ATOM 1412 O O . ALA A 1 187 ? -19.288 1.049 2.944 1.00 96.25 187 ALA A O 1
ATOM 1413 N N . LYS A 1 188 ? -18.156 1.877 4.698 1.00 95.31 188 LYS A N 1
ATOM 1414 C CA . LYS A 1 188 ? -18.302 3.309 4.363 1.00 95.31 188 LYS A CA 1
ATOM 1415 C C . LYS A 1 188 ? -16.984 4.006 4.015 1.00 95.31 188 LYS A C 1
ATOM 1417 O O . LYS A 1 188 ? -17.012 5.102 3.464 1.00 95.31 188 LYS A O 1
ATOM 1422 N N . ALA A 1 189 ? -15.856 3.406 4.374 1.00 94.81 189 ALA A N 1
ATOM 1423 C CA . ALA A 1 189 ? -14.525 3.922 4.102 1.00 94.81 189 ALA A CA 1
ATOM 1424 C C . ALA A 1 189 ? -14.138 3.646 2.638 1.00 94.81 189 ALA A C 1
ATOM 1426 O O . ALA A 1 189 ? -14.010 2.493 2.222 1.00 94.81 189 ALA A O 1
ATOM 1427 N N . VAL A 1 190 ? -13.960 4.714 1.858 1.00 94.19 190 VAL A N 1
ATOM 1428 C CA . VAL A 1 190 ? -13.661 4.687 0.417 1.00 94.19 190 VAL A CA 1
ATOM 1429 C C . VAL A 1 190 ? -12.394 3.880 0.131 1.00 94.19 190 VAL A C 1
ATOM 1431 O O . VAL A 1 190 ? -12.378 3.024 -0.753 1.00 94.19 190 VAL A O 1
ATOM 1434 N N . ASN A 1 191 ? -11.342 4.081 0.925 1.00 94.44 191 ASN A N 1
ATOM 1435 C CA . ASN A 1 191 ? -10.046 3.442 0.718 1.00 94.44 191 ASN A CA 1
ATOM 1436 C C . ASN A 1 191 ? -10.014 1.952 1.105 1.00 94.44 191 ASN A C 1
ATOM 1438 O O . ASN A 1 191 ? -9.064 1.248 0.754 1.00 94.44 191 ASN A O 1
ATOM 1442 N N . CYS A 1 192 ? -1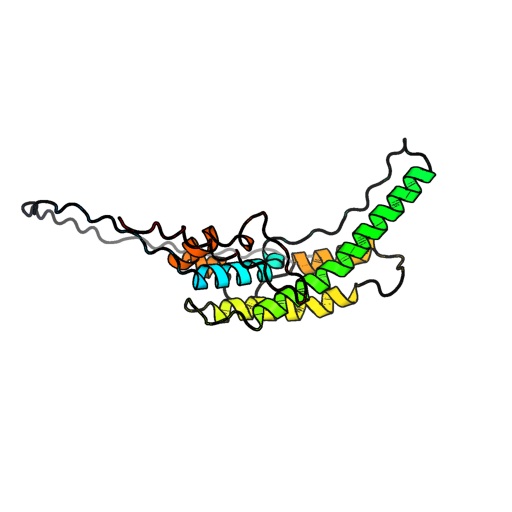1.070 1.447 1.753 1.00 95.75 192 CYS A N 1
ATOM 1443 C CA . CYS A 1 192 ? -11.297 0.014 1.963 1.00 95.75 192 CYS A CA 1
ATOM 1444 C C . CYS A 1 192 ? -11.932 -0.695 0.755 1.00 95.75 192 CYS A C 1
ATOM 1446 O O . CYS A 1 192 ? -12.069 -1.921 0.783 1.00 95.75 192 CYS A O 1
ATOM 1448 N N . GLY A 1 193 ? -12.357 0.054 -0.268 1.00 92.81 193 GLY A N 1
ATOM 1449 C CA . GLY A 1 193 ? -12.948 -0.473 -1.493 1.00 92.81 193 GLY A CA 1
ATOM 1450 C C . GLY A 1 193 ? -11.921 -0.903 -2.554 1.00 92.81 193 GLY A C 1
ATOM 1451 O O . GLY A 1 193 ? -10.714 -0.647 -2.421 1.00 92.81 193 GLY A O 1
ATOM 1452 N N . PRO A 1 194 ? -12.393 -1.524 -3.655 1.00 90.06 194 PRO A N 1
ATOM 1453 C CA . PRO A 1 194 ? -11.541 -1.848 -4.798 1.00 90.06 194 PRO A CA 1
ATOM 1454 C C . PRO A 1 194 ? -10.917 -0.585 -5.406 1.00 90.06 194 PRO A C 1
ATOM 1456 O O . PRO A 1 194 ? -9.743 -0.624 -5.763 1.00 90.06 194 PRO A O 1
ATOM 1459 N N . ASP A 1 195 ? -11.643 0.534 -5.406 1.00 90.38 195 ASP A N 1
ATOM 1460 C CA . ASP A 1 195 ? -11.237 1.826 -5.983 1.00 90.38 195 ASP A CA 1
ATOM 1461 C C . ASP A 1 195 ? -10.432 2.722 -5.022 1.00 90.38 195 ASP A C 1
ATOM 1463 O O . ASP A 1 195 ? -10.139 3.873 -5.335 1.00 90.38 195 ASP A O 1
ATOM 1467 N N . GLY A 1 196 ? -10.058 2.209 -3.842 1.00 90.81 196 GLY A N 1
ATOM 1468 C CA . GLY A 1 196 ? -9.193 2.929 -2.908 1.00 90.81 196 GLY A CA 1
ATOM 1469 C C . GLY A 1 196 ? -7.839 3.314 -3.520 1.00 90.81 196 GLY A C 1
ATOM 1470 O O . GLY A 1 196 ? -7.333 2.665 -4.443 1.00 90.81 196 GLY A O 1
ATOM 1471 N N . MET A 1 197 ? -7.205 4.345 -2.973 1.00 90.56 197 MET A N 1
ATOM 1472 C CA . MET A 1 197 ? -5.927 4.852 -3.473 1.00 90.56 197 MET A CA 1
ATOM 1473 C C . MET A 1 197 ? -4.754 4.349 -2.628 1.00 90.56 197 MET A C 1
ATOM 1475 O O . MET A 1 197 ? -4.894 4.058 -1.439 1.00 90.56 197 MET A O 1
ATOM 1479 N N . PHE A 1 198 ? -3.579 4.222 -3.250 1.00 90.50 198 PHE A N 1
ATOM 1480 C CA . PHE A 1 198 ? -2.335 4.140 -2.485 1.00 90.50 198 PHE A CA 1
ATOM 1481 C C . PHE A 1 198 ? -2.010 5.535 -1.936 1.00 90.50 198 PHE A C 1
ATOM 1483 O O . PHE A 1 198 ? -2.230 6.520 -2.643 1.00 90.50 198 PHE A O 1
ATOM 1490 N N . PRO A 1 199 ? -1.514 5.645 -0.695 1.00 91.19 199 PRO A N 1
ATOM 1491 C CA . PRO A 1 199 ? -1.240 6.939 -0.094 1.00 91.19 199 PRO A CA 1
ATOM 1492 C C . PRO A 1 199 ? -0.004 7.584 -0.727 1.00 91.19 199 PRO A C 1
ATOM 1494 O O . PRO A 1 199 ? 0.990 6.902 -0.993 1.00 91.19 199 PRO A O 1
ATOM 1497 N N . GLN A 1 200 ? -0.056 8.900 -0.933 1.00 86.88 200 GLN A N 1
ATOM 1498 C CA . GLN A 1 200 ? 1.088 9.694 -1.382 1.00 86.88 200 GLN A CA 1
ATOM 1499 C C . GLN A 1 200 ? 1.770 10.372 -0.179 1.00 86.88 200 GLN A C 1
ATOM 1501 O O . GLN A 1 200 ? 1.071 10.781 0.755 1.00 86.88 200 GLN A O 1
ATOM 1506 N N . PRO A 1 201 ? 3.112 10.507 -0.164 1.00 83.44 201 PRO A N 1
ATOM 1507 C CA . PRO A 1 201 ? 3.817 11.185 0.922 1.00 83.44 201 PRO A CA 1
ATOM 1508 C C . PRO A 1 201 ? 3.320 12.624 1.102 1.00 83.44 201 PRO A C 1
ATOM 1510 O O . PRO A 1 201 ? 3.196 13.369 0.132 1.00 83.44 201 PRO A O 1
ATOM 1513 N N . GLY A 1 202 ? 3.032 13.023 2.341 1.00 83.25 202 GLY A N 1
ATOM 1514 C CA . GLY A 1 202 ? 2.588 14.384 2.681 1.00 83.25 202 GLY A CA 1
ATOM 1515 C C . GLY A 1 202 ? 1.153 14.783 2.282 1.00 83.25 202 GLY A C 1
ATOM 1516 O O . GLY A 1 202 ? 0.620 15.706 2.892 1.00 83.25 202 GLY A O 1
ATOM 1517 N N . GLU A 1 203 ? 0.490 14.101 1.340 1.00 80.12 203 GLU A N 1
ATOM 1518 C CA . GLU A 1 203 ? -0.920 14.386 0.984 1.00 80.12 203 GLU A CA 1
ATOM 1519 C C . GLU A 1 203 ? -1.928 13.819 2.000 1.00 80.12 203 GLU A C 1
ATOM 1521 O O . GLU A 1 203 ? -3.080 14.252 2.066 1.00 80.12 203 GLU A O 1
ATOM 1526 N N . GLY A 1 204 ? -1.501 12.846 2.807 1.00 80.50 204 GLY A N 1
ATOM 1527 C CA . GLY A 1 204 ? -2.352 12.165 3.777 1.00 80.50 204 GLY A CA 1
ATOM 1528 C C . GLY A 1 204 ? -3.304 11.165 3.114 1.00 80.50 204 GLY A C 1
ATOM 1529 O O . GLY A 1 204 ? -2.909 10.386 2.247 1.00 80.50 204 GLY A O 1
ATOM 1530 N N . VAL A 1 205 ? -4.566 11.162 3.549 1.00 77.12 205 VAL A N 1
ATOM 1531 C CA . VAL A 1 205 ? -5.656 10.428 2.887 1.00 77.12 205 VAL A CA 1
ATOM 1532 C C . VAL A 1 205 ? -6.753 11.428 2.536 1.00 77.12 205 VAL A C 1
ATOM 1534 O O . VAL A 1 205 ? -7.157 12.177 3.435 1.00 77.12 205 VAL A O 1
ATOM 1537 N N . PRO A 1 206 ? -7.260 11.444 1.285 1.00 71.06 206 PRO A N 1
ATOM 1538 C CA . PRO A 1 206 ? -8.393 12.272 0.876 1.00 71.06 206 PRO A CA 1
ATOM 1539 C C . PRO A 1 206 ? -9.635 11.979 1.722 1.00 71.06 206 PRO A C 1
ATOM 1541 O O . PRO A 1 206 ? -10.442 11.103 1.417 1.00 71.06 206 PRO A O 1
ATOM 1544 N N . THR A 1 207 ? -9.767 12.714 2.825 1.00 62.91 207 THR A N 1
ATOM 1545 C CA . THR A 1 207 ? -10.863 12.550 3.776 1.00 62.91 207 THR A CA 1
ATOM 1546 C C . THR A 1 207 ? -12.149 12.965 3.067 1.00 62.91 207 THR A C 1
ATOM 1548 O O . THR A 1 207 ? -12.208 14.102 2.590 1.00 62.91 207 THR A O 1
ATOM 1551 N N . PRO A 1 208 ? -13.179 12.098 2.981 1.00 58.62 208 PRO A N 1
ATOM 1552 C CA . PRO A 1 208 ? -14.448 12.470 2.373 1.00 58.62 208 PRO A CA 1
ATOM 1553 C C . PRO A 1 208 ? -14.972 13.739 3.041 1.00 58.62 208 PRO A C 1
ATOM 1555 O O . PRO A 1 208 ? -15.210 13.747 4.253 1.00 58.62 208 PRO A O 1
ATOM 1558 N N . ALA A 1 209 ? -15.092 14.821 2.264 1.00 59.84 209 ALA A N 1
ATOM 1559 C CA . ALA A 1 209 ? -15.534 16.109 2.779 1.00 59.84 209 ALA A CA 1
ATOM 1560 C C . ALA A 1 209 ? -16.854 15.905 3.527 1.00 59.84 209 ALA A C 1
ATOM 1562 O O . ALA A 1 209 ? -17.791 15.329 2.967 1.00 59.84 209 ALA A O 1
ATOM 1563 N N . ALA A 1 210 ? -16.897 16.316 4.801 1.00 58.16 210 ALA A N 1
ATOM 1564 C CA . ALA A 1 210 ? -18.043 16.080 5.670 1.00 58.16 210 ALA A CA 1
ATOM 1565 C C . ALA A 1 210 ? -19.306 16.566 4.952 1.00 58.16 210 ALA A C 1
ATOM 1567 O O . ALA A 1 210 ? -19.395 17.750 4.620 1.00 58.16 210 ALA A O 1
ATOM 1568 N N . ALA A 1 211 ? -20.213 15.631 4.638 1.00 57.72 211 ALA A N 1
ATOM 1569 C CA . ALA A 1 211 ? -21.302 15.870 3.698 1.00 57.72 211 ALA A CA 1
ATOM 1570 C C . ALA A 1 211 ? -22.058 17.133 4.114 1.00 57.72 211 ALA A C 1
ATOM 1572 O O . ALA A 1 211 ? -22.594 17.183 5.224 1.00 57.72 211 ALA A O 1
ATOM 1573 N N . ALA A 1 212 ? -22.009 18.158 3.254 1.00 57.03 212 ALA A N 1
ATOM 1574 C CA . ALA A 1 212 ? -22.413 19.510 3.616 1.00 57.03 212 ALA A CA 1
ATOM 1575 C C . ALA A 1 212 ? -23.810 19.478 4.239 1.00 57.03 212 ALA A C 1
ATOM 1577 O O . ALA A 1 212 ? -24.734 18.914 3.647 1.00 57.03 212 ALA A O 1
ATOM 1578 N N . ALA A 1 213 ? -23.930 20.025 5.454 1.00 59.78 213 ALA A N 1
ATOM 1579 C CA . ALA A 1 213 ? -25.160 19.934 6.228 1.00 59.78 213 ALA A CA 1
ATOM 1580 C C . ALA A 1 213 ? -26.343 20.406 5.363 1.00 59.78 213 ALA A C 1
ATOM 1582 O O . ALA A 1 213 ? -26.225 21.458 4.722 1.00 59.78 213 ALA A O 1
ATOM 1583 N N . PRO A 1 214 ? -27.447 19.635 5.292 1.00 62.91 214 PRO A N 1
ATOM 1584 C CA . PRO A 1 214 ? -28.564 19.978 4.422 1.00 62.91 214 PRO A CA 1
ATOM 1585 C C . PRO A 1 214 ? -29.041 21.393 4.768 1.00 62.91 214 PRO A C 1
ATOM 1587 O O . PRO A 1 214 ? -29.140 21.711 5.957 1.00 62.91 214 PRO A O 1
ATOM 1590 N N . PRO A 1 215 ? -29.290 22.256 3.766 1.00 70.19 215 PRO A N 1
ATOM 1591 C CA . PRO A 1 215 ? -29.525 23.672 4.003 1.00 70.19 215 PRO A CA 1
ATOM 1592 C C . PRO A 1 215 ? -30.702 23.850 4.958 1.00 70.19 215 PRO A C 1
ATOM 1594 O O . PRO A 1 215 ? -31.805 23.377 4.682 1.00 70.19 215 PRO A O 1
ATOM 1597 N N . SER A 1 216 ? -30.451 24.515 6.086 1.00 73.25 216 SE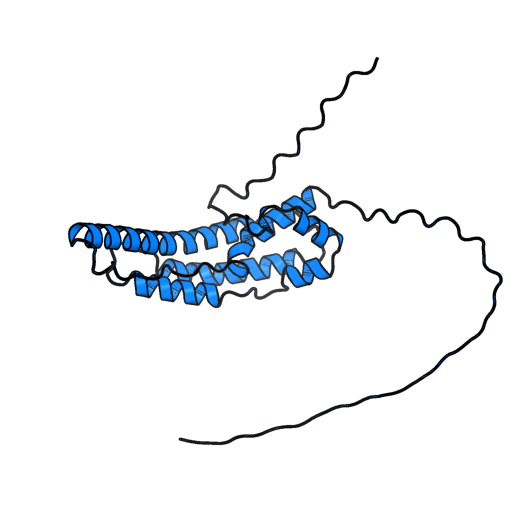R A N 1
ATOM 1598 C CA . SER A 1 216 ? -31.439 24.744 7.138 1.00 73.25 216 SER A CA 1
ATOM 1599 C C . SER A 1 216 ? -32.625 25.528 6.585 1.00 73.25 216 SER A C 1
ATOM 1601 O O . SER A 1 216 ? -32.560 26.753 6.477 1.00 73.25 216 SER A O 1
ATOM 1603 N N . THR A 1 217 ? -33.706 24.833 6.225 1.00 70.50 217 THR A N 1
ATOM 1604 C CA . THR A 1 217 ? -34.935 25.468 5.743 1.00 70.50 217 THR A CA 1
ATOM 1605 C C . THR A 1 217 ? -35.438 26.435 6.817 1.00 70.50 217 THR A C 1
ATOM 1607 O O . THR A 1 217 ? -35.753 25.979 7.920 1.00 70.50 217 THR A O 1
ATOM 1610 N N . PRO A 1 218 ? -35.512 27.753 6.551 1.00 75.81 218 PRO A N 1
ATOM 1611 C CA . PRO A 1 218 ? -36.010 28.697 7.538 1.00 75.81 218 PRO A CA 1
ATOM 1612 C C . PRO A 1 218 ? -37.483 28.393 7.828 1.00 75.81 218 PRO A C 1
ATOM 1614 O O . PRO A 1 218 ? -38.283 28.213 6.906 1.00 75.81 218 PRO A O 1
ATOM 1617 N N . GLY A 1 219 ? -37.826 28.314 9.115 1.00 78.50 219 GLY A N 1
ATOM 1618 C CA . GLY A 1 219 ? -39.204 28.108 9.555 1.00 78.50 219 GLY A CA 1
ATOM 1619 C C . GLY A 1 219 ? -40.123 29.242 9.096 1.00 78.50 219 GLY A C 1
ATOM 1620 O O . GLY A 1 219 ? -39.695 30.394 9.002 1.00 78.50 219 GLY A O 1
ATOM 1621 N N . ARG A 1 220 ? -41.378 28.890 8.812 1.00 62.28 220 ARG A N 1
ATOM 1622 C CA . ARG A 1 220 ? -42.498 29.829 8.663 1.00 62.28 220 ARG A CA 1
ATOM 1623 C C . ARG A 1 220 ? -43.262 29.944 9.975 1.00 62.28 220 ARG A C 1
ATOM 1625 O O . ARG A 1 220 ? -43.313 28.913 10.680 1.00 62.28 220 ARG A O 1
#

Secondary structure (DSSP, 8-state):
-------------------------PPPPP--------PPPPPHHHHHHHHHHHHHHHHHHS-PPPPPPPPPPTTS-HHHHHHHHHHHHHHHHHHHHHHHHHHHHHHHHHH---S--STTHHHHHHHHHHHHHTTHHHHHTTS-SS--TTHHHHHHHHHHHHHH---SS--HHHHHTT-HHHHHHHTT-GGGSTTPPPPBTTTB--PPP--PPPP-PPP-

pLDDT: mean 84.84, std 16.45, range [40.66, 98.5]

Foldseek 3Di:
DDDDDDDDDDDDDDDDDDDDDDPDPDPDDDDDPPDPPPPDAFDLLLLLLLLLLLLLCVLVVPPDAFDDDDQPDPPDDPVRRVVSVVVSLVSLLCLLVVLLQLLVLSLVSLVPSDDDPAPCPVQQSVLSNVLSVVLNVQSPVLRDPDRDPCSVVSSNSNSVSSVPGDGPGDHPVNRLVVDVSSVSSLVVRPSNDPPHDRGGPPPRGPRPDPPPDDPDDDDD

Organism: NCBI:txid882448